Protein AF-T1ARY5-F1 (afdb_monomer_lite)

Secondary structure (DSSP, 8-state):
-EETTS-TT---TTTEE---HHHHHHHH---SSS-PPPHHHHHHHHHHHHHHHHHHSPPPHHHHHHHHHGGG-SHHHHS-GGG-S-HHHHHHHHHHHHHHHHH-EETTEE----GGG---HHHHHHHHHHHHHHHHHHHHHHHHHHTTSEEE-TT--TT---EEE-HHHHHHHHHHHHHHHHHHHTT-TTS-SSS----

Foldseek 3Di:
DAFQVNDPVPPPPLRDDDDPPVLNCLQPDPDPPDDGDHSVNRVVVVVVVVVVVVVVDDDALLVLLVVLLVLCPDQLLQPQPVPPQFPVVNLVSLVQSLCCQAPVDHPPDRRVGHLVVRDDPVSSVLSVVLSVLSVVLNVLVVVCVVVVQWAFDPPPPPPRRDIDHDPVSSVVNNVSSLVSQCSSCVSPVSRDNHHPPPD

Structure (mmCIF, N/CA/C/O backbone):
data_AF-T1ARY5-F1
#
_entry.id   AF-T1ARY5-F1
#
loop_
_atom_site.group_PDB
_atom_site.id
_atom_site.type_symbol
_atom_site.label_atom_id
_atom_site.label_alt_id
_atom_site.label_comp_id
_atom_site.label_asym_id
_atom_site.label_entity_id
_atom_site.label_seq_id
_atom_site.pdbx_PDB_ins_code
_atom_site.Cartn_x
_atom_site.Cartn_y
_atom_site.Cartn_z
_atom_site.occupancy
_atom_site.B_iso_or_equiv
_atom_site.auth_seq_id
_atom_site.auth_comp_id
_atom_site.auth_asym_id
_atom_site.auth_atom_id
_atom_site.pdbx_PDB_model_num
ATOM 1 N N . MET A 1 1 ? 24.317 -1.678 -34.737 1.00 80.81 1 MET A N 1
ATOM 2 C CA . MET A 1 1 ? 23.660 -2.762 -33.973 1.00 80.81 1 MET A CA 1
ATOM 3 C C . MET A 1 1 ? 24.072 -4.057 -34.634 1.00 80.81 1 MET A C 1
ATOM 5 O O . MET A 1 1 ? 23.976 -4.123 -35.853 1.00 80.81 1 MET A O 1
ATOM 9 N N . ALA A 1 2 ? 24.530 -5.030 -33.852 1.00 86.88 2 ALA A N 1
ATOM 10 C CA . ALA A 1 2 ? 24.944 -6.335 -34.350 1.00 86.88 2 ALA A CA 1
ATOM 11 C C . ALA A 1 2 ? 23.797 -7.347 -34.214 1.00 86.88 2 ALA A C 1
ATOM 13 O O . ALA A 1 2 ? 23.007 -7.273 -33.267 1.00 86.88 2 ALA A O 1
ATOM 14 N N . HIS A 1 3 ? 23.738 -8.285 -35.157 1.00 91.44 3 HIS A N 1
ATOM 15 C CA . HIS A 1 3 ? 22.864 -9.457 -35.115 1.00 91.44 3 HIS A CA 1
ATOM 16 C C . HIS A 1 3 ? 23.694 -10.628 -34.587 1.00 91.44 3 HIS A C 1
ATOM 18 O O . HIS A 1 3 ? 24.752 -10.921 -35.146 1.00 91.44 3 HIS A O 1
ATOM 24 N N . LEU A 1 4 ? 23.261 -11.267 -33.500 1.00 89.94 4 LEU A N 1
ATOM 25 C CA . LEU A 1 4 ? 24.055 -12.299 -32.827 1.00 89.94 4 LEU A CA 1
ATOM 26 C C . LEU A 1 4 ? 24.254 -13.543 -33.708 1.00 89.94 4 LEU A C 1
ATOM 28 O O . LEU A 1 4 ? 25.316 -14.154 -33.719 1.00 89.94 4 LEU A O 1
ATOM 32 N N . ASP A 1 5 ? 23.246 -13.913 -34.487 1.00 90.12 5 ASP A N 1
ATOM 33 C CA . ASP A 1 5 ? 23.348 -14.987 -35.480 1.00 90.12 5 ASP A CA 1
ATOM 34 C C . ASP A 1 5 ? 24.049 -14.571 -36.787 1.00 90.12 5 ASP A C 1
ATOM 36 O O . ASP A 1 5 ? 24.286 -15.416 -37.650 1.00 90.12 5 ASP A O 1
ATOM 40 N N . ARG A 1 6 ? 24.422 -13.289 -36.916 1.00 86.88 6 ARG A N 1
ATOM 41 C CA . ARG A 1 6 ? 24.961 -12.659 -38.133 1.00 86.88 6 ARG A CA 1
ATOM 42 C C . ARG A 1 6 ? 24.002 -12.702 -39.332 1.00 86.88 6 ARG A C 1
ATOM 44 O O . ARG A 1 6 ? 24.443 -12.530 -40.467 1.00 86.88 6 ARG A O 1
ATOM 51 N N . ASP A 1 7 ? 22.707 -12.880 -39.084 1.00 87.50 7 ASP A N 1
ATOM 52 C CA . ASP A 1 7 ? 21.645 -12.779 -40.080 1.00 87.50 7 ASP A CA 1
ATOM 53 C C . ASP A 1 7 ? 20.892 -11.454 -39.898 1.00 87.50 7 ASP A C 1
ATOM 55 O O . ASP A 1 7 ? 20.134 -11.254 -38.947 1.00 87.50 7 ASP A O 1
ATOM 59 N N . SER A 1 8 ? 21.095 -10.527 -40.835 1.00 88.62 8 SER A N 1
ATOM 60 C CA . SER A 1 8 ? 20.451 -9.210 -40.809 1.00 88.62 8 SER A CA 1
ATOM 61 C C . SER A 1 8 ? 18.939 -9.253 -41.048 1.00 88.62 8 SER A C 1
ATOM 63 O O . SER A 1 8 ? 18.263 -8.253 -40.808 1.00 88.62 8 SER A O 1
ATOM 65 N N . SER A 1 9 ? 18.390 -10.384 -41.501 1.00 91.81 9 SER A N 1
ATOM 66 C CA . SER A 1 9 ? 16.945 -10.572 -41.640 1.00 91.81 9 SER A CA 1
ATOM 67 C C . SER A 1 9 ? 16.258 -10.932 -40.315 1.00 91.81 9 SER A C 1
ATOM 69 O O . SER A 1 9 ? 15.049 -10.728 -40.173 1.00 91.81 9 SER A O 1
ATOM 71 N N . ASN A 1 10 ? 17.010 -11.387 -39.303 1.00 90.81 10 ASN A N 1
ATOM 72 C CA . ASN A 1 10 ? 16.473 -11.749 -37.993 1.00 90.81 10 ASN A CA 1
ATOM 73 C C . ASN A 1 10 ? 16.459 -10.558 -37.019 1.00 90.81 10 ASN A C 1
ATOM 75 O O . ASN A 1 10 ? 17.305 -10.422 -36.134 1.00 90.81 10 ASN A O 1
ATOM 79 N N . SER A 1 11 ? 15.436 -9.711 -37.130 1.00 90.50 11 SER A N 1
ATOM 80 C CA . SER A 1 11 ? 15.248 -8.541 -36.255 1.00 90.50 11 SER A CA 1
ATOM 81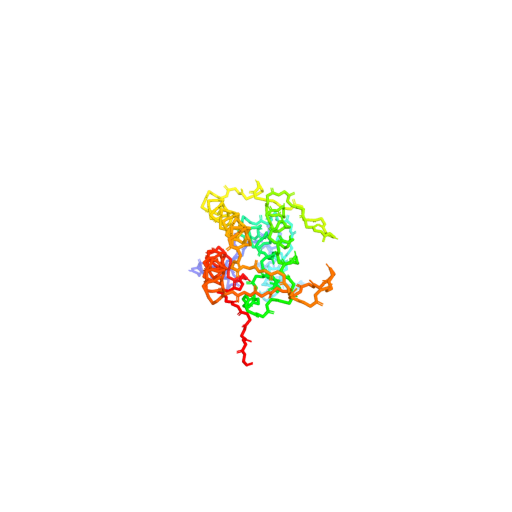 C C . SER A 1 11 ? 14.621 -8.860 -34.886 1.00 90.50 11 SER A C 1
ATOM 83 O O . SER A 1 11 ? 14.062 -7.971 -34.239 1.00 90.50 11 SER A O 1
ATOM 85 N N . SER A 1 12 ? 14.677 -10.116 -34.422 1.00 91.81 12 SER A N 1
ATOM 86 C CA . SER A 1 12 ? 14.213 -10.470 -33.078 1.00 91.81 12 SER A CA 1
ATOM 87 C C . SER A 1 12 ? 14.975 -9.673 -32.019 1.00 91.81 12 SER A C 1
ATOM 89 O O . SER A 1 12 ? 16.202 -9.578 -32.052 1.00 91.81 12 SER A O 1
ATOM 91 N N . ARG A 1 13 ? 14.256 -9.137 -31.028 1.00 84.81 13 ARG A N 1
ATOM 92 C CA . ARG A 1 13 ? 14.841 -8.332 -29.945 1.00 84.81 13 ARG A CA 1
ATOM 93 C C . ARG A 1 13 ? 15.989 -9.049 -29.231 1.00 84.81 13 ARG A C 1
ATOM 95 O O . ARG A 1 13 ? 16.967 -8.406 -28.862 1.00 84.81 13 ARG A O 1
ATOM 102 N N . ASP A 1 14 ? 15.889 -10.363 -29.059 1.00 86.00 14 ASP A N 1
ATOM 103 C CA . ASP A 1 14 ? 16.927 -11.145 -28.385 1.00 86.00 14 ASP A CA 1
ATOM 104 C C . ASP A 1 14 ? 18.176 -11.355 -29.245 1.00 86.00 14 ASP A C 1
ATOM 106 O O . ASP A 1 14 ? 19.257 -11.549 -28.679 1.00 86.00 14 ASP A O 1
ATOM 110 N N . ASN A 1 15 ? 18.030 -11.268 -30.572 1.00 89.81 15 ASN A N 1
ATOM 111 C CA . ASN A 1 15 ? 19.103 -11.372 -31.559 1.00 89.81 15 ASN A CA 1
ATOM 112 C C . ASN A 1 15 ? 19.852 -10.048 -31.772 1.00 89.81 15 ASN A C 1
ATOM 114 O O . ASN A 1 15 ? 20.981 -10.050 -32.252 1.00 89.81 15 ASN A O 1
ATOM 118 N N . LEU A 1 16 ? 19.255 -8.917 -31.394 1.00 90.12 16 LEU A N 1
ATOM 119 C CA . LEU A 1 16 ? 19.872 -7.603 -31.535 1.00 90.12 16 LEU A CA 1
ATOM 120 C C . LEU A 1 16 ? 20.704 -7.241 -30.301 1.00 90.12 16 LEU A C 1
ATOM 122 O O . LEU A 1 16 ? 20.278 -7.380 -29.149 1.00 90.12 16 LEU A O 1
ATOM 126 N N . VAL A 1 17 ? 21.903 -6.717 -30.542 1.00 89.94 17 VAL A N 1
ATOM 127 C CA . VAL A 1 17 ? 22.757 -6.166 -29.490 1.00 89.94 17 VAL A CA 1
ATOM 128 C C . VAL A 1 17 ? 23.417 -4.868 -29.945 1.00 89.94 17 VAL A C 1
ATOM 130 O O . VAL A 1 17 ? 23.813 -4.691 -31.101 1.00 89.94 17 VAL A O 1
ATOM 133 N N . TYR A 1 18 ? 23.527 -3.924 -29.017 1.00 89.06 18 TYR A N 1
ATOM 134 C CA . TYR A 1 18 ? 24.372 -2.757 -29.203 1.00 89.06 18 TYR A CA 1
ATOM 135 C C . TYR A 1 18 ? 25.786 -3.085 -28.723 1.00 89.06 18 TYR A C 1
ATOM 137 O O . TYR A 1 18 ? 25.975 -3.467 -27.569 1.00 89.06 18 TYR A O 1
ATOM 145 N N . LEU A 1 19 ? 26.762 -2.912 -29.607 1.00 87.94 19 LEU A N 1
ATOM 146 C CA . LEU A 1 19 ? 28.188 -2.980 -29.311 1.00 87.94 19 LEU A CA 1
ATOM 147 C C . LEU A 1 19 ? 28.801 -1.641 -29.727 1.00 87.94 19 LEU A C 1
ATOM 149 O O . LEU A 1 19 ? 28.363 -1.054 -30.721 1.00 87.94 19 LEU A O 1
ATOM 153 N N . CYS A 1 20 ? 29.790 -1.147 -28.975 1.00 88.94 20 CYS A N 1
ATOM 154 C CA . CYS A 1 20 ? 30.610 -0.041 -29.469 1.00 88.94 20 CYS A CA 1
ATOM 155 C C . CYS A 1 20 ? 31.393 -0.498 -30.705 1.00 88.94 20 CYS A C 1
ATOM 157 O O . CYS A 1 20 ? 31.555 -1.700 -30.911 1.00 88.94 20 CYS A O 1
ATOM 159 N N . LEU A 1 21 ? 31.878 0.454 -31.503 1.00 86.81 21 LEU A N 1
ATOM 160 C CA . LEU A 1 21 ? 32.552 0.173 -32.772 1.00 86.81 21 LEU A CA 1
ATOM 161 C C . LEU A 1 21 ? 33.655 -0.891 -32.623 1.00 86.81 21 LEU A C 1
ATOM 163 O O . LEU A 1 21 ? 33.608 -1.910 -33.300 1.00 86.81 21 LEU A O 1
ATOM 167 N N . ASP A 1 22 ? 34.534 -0.735 -31.631 1.00 86.69 22 ASP A N 1
ATOM 168 C CA . ASP A 1 22 ? 35.637 -1.673 -31.387 1.00 86.69 22 ASP A CA 1
ATOM 169 C C . ASP A 1 22 ? 35.163 -3.107 -31.094 1.00 86.69 22 ASP A C 1
ATOM 171 O O . ASP A 1 22 ? 35.718 -4.077 -31.608 1.00 86.69 22 ASP A O 1
ATOM 175 N N . HIS A 1 23 ? 34.122 -3.267 -30.270 1.00 86.88 23 HIS A N 1
ATOM 176 C CA . HIS A 1 23 ? 33.586 -4.591 -29.936 1.00 86.88 23 HIS A CA 1
ATOM 177 C C . HIS A 1 23 ? 32.692 -5.157 -31.043 1.00 86.88 23 HIS A C 1
ATOM 179 O O . HIS A 1 23 ? 32.569 -6.374 -31.156 1.00 86.88 23 HIS A O 1
ATOM 185 N N . HIS A 1 24 ? 32.081 -4.296 -31.859 1.00 87.00 24 HIS A N 1
ATOM 186 C CA . HIS A 1 24 ? 31.349 -4.698 -33.055 1.00 87.00 24 HIS A CA 1
ATOM 187 C C . HIS A 1 24 ? 32.307 -5.325 -34.070 1.00 87.00 24 HIS A C 1
ATOM 189 O O . HIS A 1 24 ? 32.056 -6.427 -34.552 1.00 87.00 24 HIS A O 1
ATOM 195 N N . ASP A 1 25 ? 33.449 -4.678 -34.305 1.00 84.19 25 ASP A N 1
ATOM 196 C CA . ASP A 1 25 ? 34.489 -5.178 -35.201 1.00 84.19 25 ASP A CA 1
ATOM 197 C C . ASP A 1 25 ? 35.097 -6.484 -34.677 1.00 84.19 25 ASP A C 1
ATOM 199 O O . ASP A 1 25 ? 35.236 -7.449 -35.430 1.00 84.19 25 ASP A O 1
ATOM 203 N N . GLN A 1 26 ? 35.397 -6.573 -33.375 1.00 84.12 26 GLN A N 1
ATOM 204 C CA . GLN A 1 26 ? 35.877 -7.819 -32.761 1.00 84.12 26 GLN A CA 1
ATOM 205 C C . GLN A 1 26 ? 34.880 -8.970 -32.923 1.00 84.12 26 GLN A C 1
ATOM 207 O O . GLN A 1 26 ? 35.295 -10.096 -33.204 1.00 84.12 26 GLN A O 1
ATOM 212 N N . TYR A 1 27 ? 33.585 -8.691 -32.757 1.00 85.12 27 TYR A N 1
ATOM 213 C CA . TYR A 1 27 ? 32.525 -9.686 -32.864 1.00 85.12 27 TYR A CA 1
ATOM 214 C C . TYR A 1 27 ? 32.306 -10.179 -34.298 1.00 85.12 27 TYR A C 1
ATOM 216 O O . TYR A 1 27 ? 32.117 -11.378 -34.508 1.00 85.12 27 TYR A O 1
ATOM 224 N N . ASP A 1 28 ? 32.365 -9.286 -35.287 1.00 81.00 28 ASP A N 1
ATOM 225 C CA . ASP A 1 28 ? 32.192 -9.640 -36.700 1.00 81.00 28 ASP A CA 1
ATOM 226 C C . ASP A 1 28 ? 33.454 -10.282 -37.296 1.00 81.00 28 ASP A C 1
ATOM 228 O O . ASP A 1 28 ? 33.370 -11.122 -38.205 1.00 81.00 28 ASP A O 1
ATOM 232 N N . SER A 1 29 ? 34.631 -9.953 -36.751 1.00 75.94 29 SER A N 1
ATOM 233 C CA . SER A 1 29 ? 35.908 -10.466 -37.236 1.00 75.94 29 SER A CA 1
ATOM 234 C C . SER A 1 29 ? 36.048 -11.988 -37.073 1.00 75.94 29 SER A C 1
ATOM 236 O O . SER A 1 29 ? 35.620 -12.605 -36.097 1.00 75.94 29 SER A O 1
ATOM 238 N N . ARG A 1 30 ? 36.688 -12.619 -38.063 1.00 60.59 30 ARG A N 1
ATOM 239 C CA . ARG A 1 30 ? 37.178 -14.007 -38.020 1.00 60.59 30 ARG A CA 1
ATOM 240 C C . ARG A 1 30 ? 38.705 -13.989 -38.067 1.00 60.59 30 ARG A C 1
ATOM 242 O O . ARG A 1 30 ? 39.297 -14.511 -39.007 1.00 60.59 30 ARG A O 1
ATOM 249 N N . THR A 1 31 ? 39.371 -13.297 -37.144 1.00 55.25 31 THR A N 1
ATOM 250 C CA . THR A 1 31 ? 40.843 -13.306 -37.165 1.00 55.25 31 THR A CA 1
ATOM 251 C C . THR A 1 31 ? 41.361 -14.637 -36.620 1.00 55.25 31 THR A C 1
ATOM 253 O O . THR A 1 31 ? 40.897 -15.131 -35.599 1.00 55.25 31 THR A O 1
ATOM 256 N N . SER A 1 32 ? 42.324 -15.249 -37.313 1.00 58.59 32 SER A N 1
ATOM 257 C CA . SER A 1 32 ? 42.898 -16.554 -36.945 1.00 58.59 32 SER A CA 1
ATOM 258 C C . SER A 1 32 ? 43.879 -16.489 -35.764 1.00 58.59 32 SER A C 1
ATOM 260 O O . SER A 1 32 ? 44.508 -17.493 -35.448 1.00 58.59 32 SER A O 1
ATOM 262 N N . GLN A 1 33 ? 44.074 -15.304 -35.175 1.00 59.09 33 GLN A N 1
ATOM 263 C CA . GLN A 1 33 ? 45.123 -15.019 -34.188 1.00 59.09 33 GLN A CA 1
ATOM 264 C C . GLN A 1 33 ? 44.566 -14.614 -32.814 1.00 59.09 33 GLN A C 1
ATOM 266 O O . GLN A 1 33 ? 45.256 -14.781 -31.814 1.00 59.09 33 GLN A O 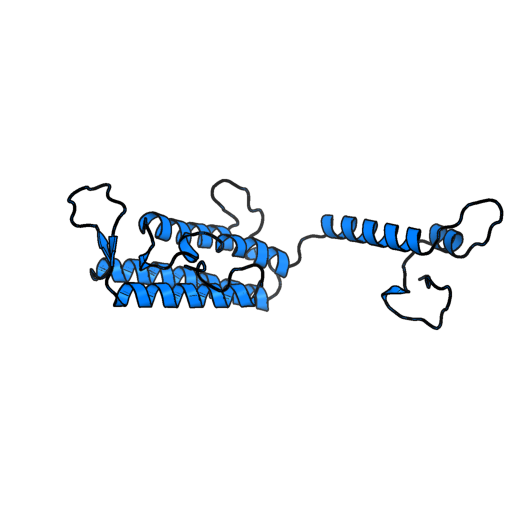1
ATOM 271 N N . ALA A 1 34 ? 43.325 -14.118 -32.736 1.00 58.41 34 ALA A N 1
ATOM 272 C CA . ALA A 1 34 ? 42.677 -13.742 -31.482 1.00 58.41 34 ALA A CA 1
ATOM 273 C C . ALA A 1 34 ? 41.345 -14.480 -31.326 1.00 58.41 34 ALA A C 1
ATOM 275 O O . ALA A 1 34 ? 40.609 -14.690 -32.291 1.00 58.41 34 ALA A O 1
ATOM 276 N N . LYS A 1 35 ? 41.024 -14.876 -30.093 1.00 61.75 35 LYS A N 1
ATOM 277 C CA . LYS A 1 35 ? 39.739 -15.495 -29.769 1.00 61.75 35 LYS A CA 1
ATOM 278 C C . LYS A 1 35 ? 38.671 -14.393 -29.811 1.00 61.75 35 LYS A C 1
ATOM 280 O O . LYS A 1 35 ? 38.591 -13.587 -28.892 1.00 61.75 35 LYS A O 1
ATOM 285 N N . GLY A 1 36 ? 37.936 -14.301 -30.919 1.00 73.19 36 GLY A N 1
ATOM 286 C CA . GLY A 1 36 ? 36.814 -13.369 -31.054 1.00 73.19 36 GLY A CA 1
ATOM 287 C C . GLY A 1 36 ? 35.696 -13.680 -30.056 1.00 73.19 36 GLY A C 1
ATOM 288 O O . GLY A 1 36 ? 35.605 -14.800 -29.550 1.00 73.19 36 GLY A O 1
ATOM 289 N N . LEU A 1 37 ? 34.844 -12.688 -29.792 1.00 79.06 37 LEU A N 1
ATOM 290 C CA . LEU A 1 37 ? 33.687 -12.841 -28.912 1.00 79.06 37 LEU A CA 1
ATOM 291 C C . LEU A 1 37 ? 32.663 -13.797 -29.535 1.00 79.06 37 LEU A C 1
ATOM 293 O O . LEU A 1 37 ? 32.251 -13.615 -30.682 1.00 79.06 37 LEU A O 1
ATOM 297 N N . ASN A 1 38 ? 32.215 -14.795 -28.777 1.00 85.62 38 ASN A N 1
ATOM 298 C CA . ASN A 1 38 ? 31.125 -15.676 -29.198 1.00 85.62 38 ASN A CA 1
ATOM 299 C C . ASN A 1 38 ? 29.749 -15.178 -28.704 1.00 85.62 38 ASN A C 1
ATOM 301 O O . ASN A 1 38 ? 29.649 -14.269 -27.879 1.00 85.62 38 ASN A O 1
ATOM 305 N N . ILE A 1 39 ? 28.662 -15.763 -29.226 1.00 88.69 39 ILE A N 1
ATOM 306 C CA . ILE A 1 39 ? 27.281 -15.372 -28.880 1.00 88.69 39 ILE A CA 1
ATOM 307 C C . ILE A 1 39 ? 27.019 -15.466 -27.370 1.00 88.69 39 ILE A C 1
ATOM 309 O O . ILE A 1 39 ? 26.364 -14.583 -26.813 1.00 88.69 39 ILE A O 1
ATOM 313 N N . ASP A 1 40 ? 27.519 -16.507 -26.704 1.00 88.06 40 ASP A N 1
ATOM 314 C CA . ASP A 1 40 ? 27.281 -16.733 -25.277 1.00 88.06 40 ASP A CA 1
ATOM 315 C C . ASP A 1 40 ? 28.025 -15.708 -24.418 1.00 88.06 40 ASP A C 1
ATOM 317 O O . ASP A 1 40 ? 27.443 -15.154 -23.485 1.00 88.06 40 ASP A O 1
ATOM 321 N N . GLU A 1 41 ? 29.264 -15.370 -24.785 1.00 89.25 41 GLU A N 1
ATOM 322 C CA . GLU A 1 41 ? 30.041 -14.295 -24.158 1.00 89.25 41 GLU A CA 1
ATOM 323 C C . GLU A 1 41 ? 29.325 -12.948 -24.310 1.00 89.25 41 GLU A C 1
ATOM 325 O O . GLU A 1 41 ? 29.122 -12.237 -23.324 1.00 89.25 41 GLU A O 1
ATOM 330 N N . VAL A 1 42 ? 28.848 -12.614 -25.515 1.00 89.75 42 VAL A N 1
ATOM 331 C CA . VAL A 1 42 ? 28.100 -11.366 -25.746 1.00 89.75 42 VAL A CA 1
ATOM 332 C C . VAL A 1 42 ? 26.793 -11.337 -24.951 1.00 89.75 42 VAL A C 1
ATOM 334 O O . VAL A 1 42 ? 26.472 -10.316 -24.336 1.00 89.75 42 VAL A O 1
ATOM 337 N N . LYS A 1 43 ? 26.046 -12.447 -24.887 1.00 89.44 43 LYS A N 1
ATOM 338 C CA . LYS A 1 43 ? 24.842 -12.554 -24.045 1.00 89.44 43 LYS A CA 1
ATOM 339 C C . LYS A 1 43 ? 25.175 -12.394 -22.563 1.00 89.44 43 LYS A C 1
ATOM 341 O O . LYS A 1 43 ? 24.458 -11.689 -21.851 1.00 89.44 43 LYS A O 1
ATOM 346 N N . GLN A 1 44 ? 26.263 -13.000 -22.096 1.00 90.81 44 GLN A N 1
ATOM 347 C CA . GLN A 1 44 ? 26.719 -12.889 -20.715 1.00 90.81 44 GLN A CA 1
ATOM 348 C C . GLN A 1 44 ? 27.096 -11.441 -20.368 1.00 90.81 44 GLN A C 1
ATOM 350 O O . GLN A 1 44 ? 26.670 -10.938 -19.324 1.00 90.81 44 GLN A O 1
ATOM 355 N N . TYR A 1 45 ? 27.844 -10.752 -21.233 1.00 89.94 45 TYR A N 1
ATOM 356 C CA . TYR A 1 45 ? 28.205 -9.348 -21.033 1.00 89.94 45 TYR A CA 1
ATOM 357 C C . TYR A 1 45 ? 26.993 -8.418 -21.112 1.00 89.94 45 TYR A C 1
ATOM 359 O O . TYR A 1 45 ? 26.863 -7.529 -20.271 1.00 89.94 45 TYR A O 1
ATOM 367 N N . ARG A 1 46 ? 26.042 -8.664 -22.024 1.00 89.12 46 ARG A N 1
ATOM 368 C CA . ARG A 1 46 ? 24.761 -7.936 -22.077 1.00 89.12 46 ARG A CA 1
ATOM 369 C C . ARG A 1 46 ? 24.007 -8.048 -20.751 1.00 89.12 46 ARG A C 1
ATOM 371 O O . ARG A 1 46 ? 23.594 -7.031 -20.201 1.00 89.12 46 ARG A O 1
ATOM 378 N N . SER A 1 47 ? 23.897 -9.253 -20.196 1.00 87.75 47 SER A N 1
ATOM 379 C CA . SER A 1 47 ? 23.254 -9.488 -18.895 1.00 87.75 47 SER A CA 1
ATOM 380 C C . SER A 1 47 ? 24.011 -8.841 -17.727 1.00 87.75 47 SER A C 1
ATOM 382 O O . SER A 1 47 ? 23.404 -8.420 -16.742 1.00 87.75 47 SER A O 1
ATOM 384 N N . GLN A 1 48 ? 25.343 -8.757 -17.789 1.00 88.50 48 GLN A N 1
ATOM 385 C CA . GLN A 1 48 ? 26.142 -8.020 -16.801 1.00 88.50 48 GLN A CA 1
ATOM 386 C C . GLN A 1 48 ? 25.896 -6.511 -16.886 1.00 88.50 48 GLN A C 1
ATOM 388 O O . GLN A 1 48 ? 25.627 -5.887 -15.861 1.00 88.50 48 GLN A O 1
ATOM 393 N N . LEU A 1 49 ? 25.923 -5.945 -18.096 1.00 86.00 49 LEU A N 1
ATOM 394 C CA . LEU A 1 49 ? 25.664 -4.528 -18.333 1.00 86.00 49 LEU A CA 1
ATOM 395 C C . LEU A 1 49 ? 24.250 -4.143 -17.895 1.00 86.00 49 LEU A C 1
ATOM 397 O O . LEU A 1 49 ? 24.087 -3.156 -17.187 1.00 86.00 49 LEU A O 1
ATOM 401 N N . GLN A 1 50 ? 23.239 -4.944 -18.241 1.00 84.38 50 GLN A N 1
ATOM 402 C CA . GLN A 1 50 ? 21.859 -4.727 -17.797 1.00 84.38 50 GLN A CA 1
ATOM 403 C C . GLN A 1 50 ? 21.755 -4.686 -16.269 1.00 84.38 50 GLN A C 1
ATOM 405 O O . GLN A 1 50 ? 21.134 -3.774 -15.730 1.00 84.38 50 GLN A O 1
ATOM 410 N N . ARG A 1 51 ? 22.416 -5.609 -15.556 1.00 80.00 51 ARG A N 1
ATOM 411 C CA . ARG A 1 51 ? 22.462 -5.591 -14.083 1.00 80.00 51 ARG A CA 1
ATOM 412 C C . ARG A 1 51 ? 23.181 -4.366 -13.526 1.00 80.00 51 ARG A C 1
ATOM 414 O O . ARG A 1 51 ? 22.773 -3.853 -12.491 1.00 80.00 51 ARG A O 1
ATOM 421 N N . TYR A 1 52 ? 24.257 -3.921 -14.169 1.00 83.94 52 TYR A N 1
ATOM 422 C CA . TYR A 1 52 ? 24.996 -2.733 -13.743 1.00 83.94 52 TYR A CA 1
ATOM 423 C C . TYR A 1 52 ? 24.166 -1.460 -13.936 1.00 83.94 52 TYR A C 1
ATOM 425 O O . TYR A 1 52 ? 24.004 -0.685 -13.000 1.00 83.94 52 TYR A O 1
ATOM 433 N N . VAL A 1 53 ? 23.578 -1.285 -15.122 1.00 81.50 53 VAL A N 1
ATOM 434 C CA . VAL A 1 53 ? 22.716 -0.143 -15.448 1.00 81.50 53 VAL A CA 1
ATOM 435 C C . VAL A 1 53 ? 21.486 -0.117 -14.544 1.00 81.50 53 VAL A C 1
ATOM 437 O O . VAL A 1 53 ? 21.178 0.933 -13.998 1.00 81.50 53 VAL A O 1
ATOM 440 N N . ALA A 1 54 ? 20.840 -1.260 -14.292 1.00 73.56 54 ALA A N 1
ATOM 441 C CA . ALA A 1 54 ? 19.707 -1.340 -13.367 1.00 73.56 54 ALA A CA 1
ATOM 442 C C . ALA A 1 54 ? 20.056 -0.891 -11.934 1.00 73.56 54 ALA A C 1
ATOM 444 O O . ALA A 1 54 ? 19.199 -0.361 -11.243 1.00 73.56 54 ALA A O 1
ATOM 445 N N . LYS A 1 55 ? 21.309 -1.062 -11.488 1.00 74.88 55 LYS A N 1
ATOM 446 C CA . LYS A 1 55 ? 21.777 -0.548 -10.187 1.00 74.88 55 LYS A CA 1
ATOM 447 C C . LYS A 1 55 ? 22.106 0.947 -10.199 1.00 74.88 55 LYS A C 1
ATOM 449 O O . LYS A 1 55 ? 22.152 1.552 -9.135 1.00 74.88 55 LYS A O 1
ATOM 454 N N . ALA A 1 56 ? 22.424 1.504 -11.364 1.00 77.81 56 ALA A N 1
ATOM 455 C CA . ALA A 1 56 ? 22.864 2.889 -11.519 1.00 77.81 56 ALA A CA 1
ATOM 456 C C . ALA A 1 56 ? 21.725 3.842 -11.912 1.00 77.81 56 ALA A C 1
ATOM 458 O O . ALA A 1 56 ? 21.843 5.049 -11.708 1.00 77.81 56 ALA A O 1
ATOM 459 N N . LEU A 1 57 ? 20.644 3.320 -12.497 1.00 78.06 57 LEU A N 1
ATOM 460 C CA . LEU A 1 57 ? 19.455 4.102 -12.810 1.00 78.06 57 LEU A CA 1
ATOM 461 C C . LEU A 1 57 ? 18.668 4.415 -11.529 1.00 78.06 57 LEU A C 1
ATOM 463 O O . LEU A 1 57 ? 18.589 3.565 -10.639 1.00 78.06 57 LEU A O 1
ATOM 467 N N . PRO A 1 58 ? 18.069 5.615 -11.429 1.00 78.88 58 PRO A N 1
ATOM 468 C CA . PRO A 1 58 ? 17.117 5.894 -10.367 1.00 78.88 58 PRO A CA 1
ATOM 469 C C . PRO A 1 58 ? 15.934 4.915 -10.462 1.00 78.88 58 PRO A C 1
ATOM 471 O O . PRO A 1 58 ? 15.572 4.512 -11.574 1.00 78.88 58 PRO A O 1
ATOM 474 N N . PRO A 1 59 ? 15.331 4.535 -9.323 1.00 83.31 59 PRO A N 1
ATOM 475 C CA . PRO A 1 59 ? 14.177 3.649 -9.324 1.00 83.31 59 PRO A CA 1
ATOM 476 C C . PRO A 1 59 ? 13.028 4.284 -10.109 1.00 83.31 59 PRO A C 1
ATOM 478 O O . PRO A 1 59 ? 12.800 5.493 -10.053 1.00 83.31 59 PRO A O 1
ATOM 481 N N . SER A 1 60 ? 12.295 3.454 -10.838 1.00 88.19 60 SER A N 1
ATOM 482 C CA . SER A 1 60 ? 11.039 3.847 -11.464 1.00 88.19 60 SER A CA 1
ATOM 483 C C . SER A 1 60 ? 9.989 4.205 -10.410 1.00 88.19 60 SER A C 1
ATOM 485 O O . SER A 1 60 ? 10.018 3.717 -9.281 1.00 88.19 60 SER A O 1
ATOM 487 N N . ASP A 1 61 ? 8.989 4.994 -10.796 1.00 90.38 61 ASP A N 1
ATOM 488 C CA . ASP A 1 61 ? 7.875 5.359 -9.914 1.00 90.38 61 ASP A CA 1
ATOM 489 C C . ASP A 1 61 ? 7.129 4.143 -9.339 1.00 90.38 61 ASP A C 1
ATOM 491 O O . ASP A 1 61 ? 6.645 4.186 -8.208 1.00 90.38 61 ASP A O 1
ATOM 495 N N . ALA A 1 62 ? 7.070 3.039 -10.091 1.00 88.81 62 ALA A N 1
ATOM 496 C CA . ALA A 1 62 ? 6.494 1.779 -9.631 1.00 88.81 62 ALA A CA 1
ATOM 497 C C . ALA A 1 62 ? 7.348 1.116 -8.536 1.00 88.81 62 ALA A C 1
ATOM 499 O O . ALA A 1 62 ? 6.805 0.612 -7.553 1.00 88.81 62 ALA A O 1
ATOM 500 N N . GLU A 1 63 ? 8.677 1.150 -8.668 1.00 86.62 63 GLU A N 1
ATOM 501 C CA . GLU A 1 63 ? 9.60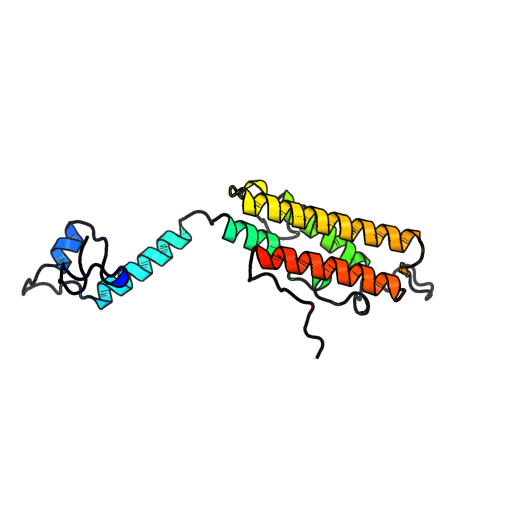5 0.651 -7.645 1.00 86.62 63 GLU A CA 1
ATOM 502 C C . GLU A 1 63 ? 9.570 1.527 -6.389 1.00 86.62 63 GLU A C 1
ATOM 504 O O . GLU A 1 63 ? 9.521 0.995 -5.279 1.00 86.62 63 GLU A O 1
ATOM 509 N N . ILE A 1 64 ? 9.506 2.855 -6.550 1.00 88.69 64 ILE A N 1
ATOM 510 C CA . ILE A 1 64 ? 9.333 3.798 -5.436 1.00 88.69 64 ILE A CA 1
ATOM 511 C C . ILE A 1 64 ? 8.021 3.500 -4.704 1.00 88.69 64 ILE A C 1
ATOM 513 O O . ILE A 1 64 ? 8.022 3.310 -3.489 1.00 88.69 64 ILE A O 1
ATOM 517 N N . ALA A 1 65 ? 6.902 3.401 -5.426 1.00 90.00 65 ALA A N 1
ATOM 518 C CA . ALA A 1 65 ? 5.610 3.083 -4.824 1.00 90.00 65 ALA A CA 1
ATOM 519 C C . ALA A 1 65 ? 5.623 1.718 -4.121 1.00 90.00 65 ALA A C 1
ATOM 521 O O . ALA A 1 65 ? 5.125 1.604 -3.003 1.00 90.00 65 ALA A O 1
ATOM 522 N N . GLY A 1 66 ? 6.242 0.700 -4.726 1.00 88.19 66 GLY A N 1
ATOM 523 C CA . GLY A 1 66 ? 6.434 -0.607 -4.101 1.00 88.19 66 GLY A CA 1
ATOM 524 C C . GLY A 1 66 ? 7.199 -0.522 -2.778 1.00 88.19 66 GLY A C 1
ATOM 525 O O . GLY A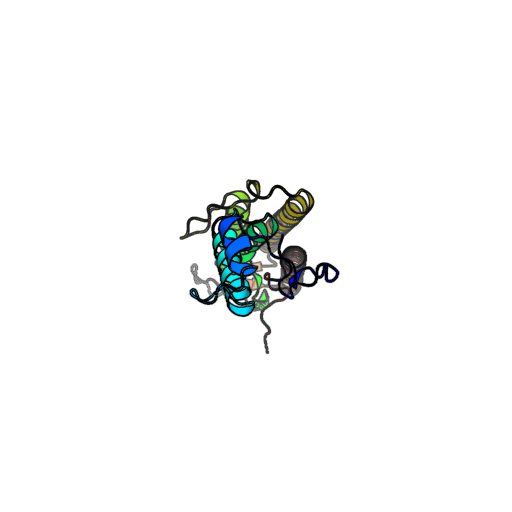 1 66 ? 6.757 -1.098 -1.785 1.00 88.19 66 GLY A O 1
ATOM 526 N N . ALA A 1 67 ? 8.288 0.249 -2.734 1.00 86.06 67 ALA A N 1
ATOM 527 C CA . ALA A 1 67 ? 9.072 0.465 -1.520 1.00 86.06 67 ALA A CA 1
ATOM 528 C C . ALA A 1 67 ? 8.271 1.192 -0.423 1.00 86.06 67 ALA A C 1
ATOM 530 O O . ALA A 1 67 ? 8.299 0.776 0.734 1.00 86.06 67 ALA A O 1
ATOM 531 N N . LEU A 1 68 ? 7.497 2.227 -0.772 1.00 88.12 68 LEU A N 1
ATOM 532 C CA . LEU A 1 68 ? 6.638 2.941 0.185 1.00 88.12 68 LEU A CA 1
ATOM 533 C C . LEU A 1 68 ? 5.555 2.024 0.779 1.00 88.12 68 LEU A C 1
ATOM 535 O O . LEU A 1 68 ? 5.273 2.057 1.984 1.00 88.12 68 LEU A O 1
ATOM 539 N N . LEU A 1 69 ? 4.954 1.182 -0.065 1.00 89.62 69 LEU A N 1
ATOM 540 C CA . LEU A 1 69 ? 3.877 0.274 0.322 1.00 89.62 69 LEU A CA 1
ATOM 541 C C . LEU A 1 69 ? 4.363 -0.981 1.053 1.00 89.62 69 LEU A C 1
ATOM 543 O O . LEU A 1 69 ? 3.554 -1.627 1.717 1.00 89.62 69 LEU A O 1
ATOM 547 N N . ALA A 1 70 ? 5.662 -1.292 1.025 1.00 85.00 70 ALA A N 1
ATOM 548 C CA . ALA A 1 70 ? 6.241 -2.382 1.813 1.00 85.00 70 ALA A CA 1
ATOM 549 C C . ALA A 1 70 ? 5.979 -2.218 3.324 1.00 85.00 70 ALA A C 1
ATOM 551 O O . ALA A 1 70 ? 5.854 -3.202 4.046 1.00 85.00 70 ALA A O 1
ATOM 552 N N . SER A 1 71 ? 5.784 -0.984 3.804 1.00 84.69 71 SER A N 1
ATOM 553 C CA . SER A 1 71 ? 5.391 -0.693 5.194 1.00 84.69 71 SER A CA 1
ATOM 554 C C . SER A 1 71 ? 4.018 -1.258 5.609 1.00 84.69 71 SER A C 1
ATOM 556 O O . SER A 1 71 ? 3.688 -1.266 6.802 1.00 84.69 71 SER A O 1
ATOM 558 N N . LEU A 1 72 ? 3.204 -1.713 4.648 1.00 87.38 72 LEU A N 1
ATOM 559 C CA . LEU A 1 72 ? 1.943 -2.418 4.887 1.00 87.38 72 LEU A CA 1
ATOM 560 C C . LEU A 1 72 ? 2.148 -3.915 5.157 1.00 87.38 72 LEU A C 1
ATOM 562 O O . LEU A 1 72 ? 1.255 -4.551 5.718 1.00 87.38 72 LEU A O 1
ATOM 566 N N . ASP A 1 73 ? 3.309 -4.481 4.816 1.00 83.94 73 ASP A N 1
ATOM 567 C CA . ASP A 1 73 ? 3.633 -5.880 5.095 1.00 83.94 73 ASP A CA 1
ATOM 568 C C . ASP A 1 73 ? 4.101 -6.064 6.545 1.00 83.94 73 ASP A C 1
ATOM 570 O O . ASP A 1 73 ? 5.266 -6.307 6.850 1.00 83.94 73 ASP A O 1
ATOM 574 N N . ARG A 1 74 ? 3.168 -5.879 7.482 1.00 83.44 74 ARG A N 1
ATOM 575 C CA . ARG A 1 74 ? 3.405 -6.096 8.911 1.00 83.44 74 ARG A CA 1
ATOM 576 C C . ARG A 1 74 ? 2.158 -6.598 9.633 1.00 83.44 74 ARG A C 1
ATOM 578 O O . ARG A 1 74 ? 1.043 -6.351 9.166 1.00 83.44 74 ARG A O 1
ATOM 585 N N . PRO A 1 75 ? 2.310 -7.247 10.806 1.00 83.06 75 PRO A N 1
ATOM 586 C CA . PRO A 1 75 ? 1.189 -7.851 11.529 1.00 83.06 75 PRO A CA 1
ATOM 587 C C . PRO A 1 75 ? 0.007 -6.909 11.769 1.00 83.06 75 PRO A C 1
ATOM 589 O O . PRO A 1 75 ? -1.135 -7.301 11.568 1.00 83.06 75 PRO A O 1
ATOM 592 N N . ALA A 1 76 ? 0.280 -5.636 12.052 1.00 86.31 76 ALA A N 1
ATOM 593 C CA . ALA A 1 76 ? -0.737 -4.608 12.262 1.00 86.31 76 ALA A CA 1
ATOM 594 C C . ALA A 1 76 ? -1.746 -4.442 11.100 1.00 86.31 76 ALA A C 1
ATOM 596 O O . ALA A 1 76 ? -2.841 -3.934 11.319 1.00 86.31 76 ALA A O 1
ATOM 597 N N . PHE A 1 77 ? -1.416 -4.835 9.866 1.00 87.12 77 PHE A N 1
ATOM 598 C CA . PHE A 1 77 ? -2.353 -4.785 8.732 1.00 87.12 77 PHE A CA 1
ATOM 599 C C . PHE A 1 77 ? -2.819 -6.166 8.271 1.00 87.12 77 PHE A C 1
ATOM 601 O O . PHE A 1 77 ? -3.820 -6.262 7.563 1.00 87.12 77 PHE A O 1
ATOM 608 N N . ARG A 1 78 ? -2.112 -7.226 8.676 1.00 83.12 78 ARG A N 1
ATOM 609 C CA . ARG A 1 78 ? -2.288 -8.590 8.160 1.00 83.12 78 ARG A CA 1
ATOM 610 C C . ARG A 1 78 ? -2.881 -9.573 9.166 1.00 83.12 78 ARG A C 1
ATOM 612 O O . ARG A 1 78 ? -3.315 -10.646 8.763 1.00 83.12 78 ARG A O 1
ATOM 619 N N . THR A 1 79 ? -2.932 -9.227 10.444 1.00 82.62 79 THR A N 1
ATOM 620 C CA . THR A 1 79 ? -3.597 -10.027 11.475 1.00 82.62 79 THR A CA 1
ATOM 621 C C . THR A 1 79 ? -5.066 -9.620 11.553 1.00 82.62 79 THR A C 1
ATOM 623 O O . THR A 1 79 ? -5.326 -8.428 11.716 1.00 82.62 79 THR A O 1
ATOM 626 N N . PRO A 1 80 ? -6.041 -10.542 11.459 1.00 79.94 80 PRO A N 1
ATOM 627 C CA . PRO A 1 80 ? -7.451 -10.194 11.630 1.00 79.94 80 PRO A CA 1
ATOM 628 C C . PRO A 1 80 ? -7.709 -9.483 12.953 1.00 79.94 80 PRO A C 1
ATOM 630 O O . PRO A 1 80 ? -7.098 -9.808 13.972 1.00 79.94 80 PRO A O 1
ATOM 633 N N . PHE A 1 81 ? -8.633 -8.525 12.959 1.00 78.75 81 PHE A N 1
ATOM 634 C CA . PHE A 1 81 ? -8.792 -7.599 14.080 1.00 78.75 81 PHE A CA 1
ATOM 635 C C . PHE A 1 81 ? -9.119 -8.302 15.406 1.00 78.75 81 PHE A C 1
ATOM 637 O O . PHE A 1 81 ? -8.672 -7.871 16.465 1.00 78.75 81 PHE A O 1
ATOM 644 N N . LYS A 1 82 ? -9.828 -9.438 15.357 1.00 74.38 82 LYS A N 1
ATOM 645 C CA . LYS A 1 82 ? -10.148 -10.268 16.535 1.00 74.38 82 LYS A CA 1
ATOM 646 C C . LYS A 1 82 ? -8.919 -10.916 17.193 1.00 74.38 82 LYS A C 1
ATOM 648 O O . LYS A 1 82 ? -8.990 -11.301 18.355 1.00 74.38 82 LYS A O 1
ATOM 653 N N . GLN A 1 83 ? -7.820 -11.063 16.455 1.00 68.19 83 GLN A N 1
ATOM 654 C CA . GLN A 1 83 ? -6.560 -11.650 16.924 1.00 68.19 83 GLN A CA 1
ATOM 655 C C . GLN A 1 83 ? -5.476 -10.592 17.175 1.00 68.19 83 GLN A C 1
ATOM 657 O O . GLN A 1 83 ? -4.330 -10.932 17.465 1.00 68.19 83 GLN A O 1
ATOM 662 N N . GLU A 1 84 ? -5.815 -9.307 17.059 1.00 71.75 84 GLU A N 1
ATOM 663 C CA . GLU A 1 84 ? -4.884 -8.220 17.332 1.00 71.75 84 GLU A CA 1
ATOM 664 C C . GLU A 1 84 ? -4.568 -8.176 18.833 1.00 71.75 84 GLU A C 1
ATOM 666 O O . GLU A 1 84 ? -5.412 -7.833 19.662 1.00 71.75 84 GLU A O 1
ATOM 671 N N . SER A 1 85 ? -3.334 -8.527 19.192 1.00 58.53 85 SER A N 1
ATOM 672 C CA . SER A 1 85 ? -2.907 -8.647 20.589 1.00 58.53 85 SER A CA 1
ATOM 673 C C . SER A 1 85 ? -2.633 -7.297 21.259 1.00 58.53 85 SER A C 1
ATOM 675 O O . SER A 1 85 ? -2.548 -7.226 22.484 1.00 58.53 85 SER A O 1
ATOM 677 N N . SER A 1 86 ? -2.495 -6.216 20.479 1.00 76.06 86 SER A N 1
ATOM 678 C CA . SER A 1 86 ? -2.253 -4.869 20.998 1.00 76.06 86 SER A CA 1
ATOM 679 C C . SER A 1 86 ? -2.805 -3.781 20.069 1.00 76.06 86 SER A C 1
ATOM 681 O O . SER A 1 86 ? -2.140 -3.324 19.136 1.00 76.06 86 SER A O 1
ATOM 683 N N . LEU A 1 87 ? -4.007 -3.283 20.374 1.00 79.00 87 LEU A N 1
ATOM 684 C CA . LEU A 1 87 ? -4.595 -2.146 19.650 1.00 79.00 87 LEU A CA 1
ATOM 685 C C . LEU A 1 87 ? -3.747 -0.855 19.701 1.00 79.00 87 LEU A C 1
ATOM 687 O O . LEU A 1 87 ? -3.709 -0.141 18.695 1.00 79.00 87 LEU A O 1
ATOM 691 N N . PRO A 1 88 ? -3.012 -0.545 20.791 1.00 81.88 88 PRO A N 1
ATOM 692 C CA . PRO A 1 88 ? -2.074 0.576 20.794 1.00 81.88 88 PRO A CA 1
ATOM 693 C C . PRO A 1 88 ? -0.978 0.435 19.730 1.00 81.88 88 PRO A C 1
ATOM 695 O O . PRO A 1 88 ? -0.681 1.402 19.024 1.00 81.88 88 PRO A O 1
ATOM 698 N N . ARG A 1 89 ? -0.422 -0.774 19.552 1.00 84.19 89 ARG A N 1
ATOM 699 C CA . ARG A 1 89 ? 0.564 -1.047 18.494 1.00 84.19 89 ARG A CA 1
ATOM 700 C C . ARG A 1 89 ? -0.039 -0.900 17.107 1.00 84.19 89 ARG A C 1
ATOM 702 O O . ARG A 1 89 ? 0.600 -0.316 16.237 1.00 84.19 89 ARG A O 1
ATOM 709 N N . PHE A 1 90 ? -1.272 -1.360 16.911 1.00 86.88 90 PHE A N 1
ATOM 710 C CA . PHE A 1 90 ? -1.974 -1.153 15.650 1.00 86.88 90 PHE A CA 1
ATOM 711 C C . PHE A 1 90 ? -2.144 0.337 15.316 1.00 86.88 90 PHE A C 1
ATOM 713 O O . PHE A 1 90 ? -1.802 0.770 14.215 1.00 86.88 90 PHE A O 1
ATOM 720 N N . ARG A 1 91 ? -2.611 1.151 16.270 1.00 87.31 91 ARG A N 1
ATOM 721 C CA . ARG A 1 91 ? -2.794 2.598 16.067 1.00 87.31 91 ARG A CA 1
ATOM 722 C C . ARG A 1 91 ? -1.476 3.305 15.740 1.00 87.31 91 ARG A C 1
ATOM 724 O O . ARG A 1 91 ? -1.442 4.149 14.844 1.00 87.31 91 ARG A O 1
ATOM 731 N N . MET A 1 92 ? -0.399 2.938 16.437 1.00 88.06 92 MET A N 1
ATOM 732 C CA . MET A 1 92 ? 0.950 3.442 16.170 1.00 88.06 92 MET A CA 1
ATOM 733 C C . MET A 1 92 ? 1.422 3.061 14.763 1.00 88.06 92 MET A C 1
ATOM 735 O O . MET A 1 92 ? 1.876 3.929 14.021 1.00 88.06 92 MET A O 1
ATOM 739 N N . ALA A 1 93 ? 1.205 1.811 14.348 1.00 89.44 93 ALA A N 1
ATOM 740 C CA . ALA A 1 93 ? 1.541 1.356 13.007 1.00 89.44 93 ALA A CA 1
ATOM 741 C C . ALA A 1 93 ? 0.839 2.190 11.920 1.00 89.44 93 ALA A C 1
ATOM 743 O O . ALA A 1 93 ? 1.495 2.647 10.987 1.00 89.44 93 ALA A O 1
ATOM 744 N N . ILE A 1 94 ? -0.458 2.496 12.044 1.00 89.75 94 ILE A N 1
ATOM 745 C CA . ILE A 1 94 ? -1.125 3.361 11.050 1.00 89.75 94 ILE A CA 1
ATOM 746 C C . ILE A 1 94 ? -0.425 4.725 10.940 1.00 89.75 94 ILE A C 1
ATOM 748 O O . ILE A 1 94 ? -0.162 5.198 9.833 1.00 89.75 94 ILE A O 1
ATOM 752 N N . ALA A 1 95 ? -0.106 5.353 12.076 1.00 89.19 95 ALA A N 1
ATOM 753 C CA . ALA A 1 95 ? 0.552 6.657 12.095 1.00 89.19 95 ALA A CA 1
ATOM 754 C C . ALA A 1 95 ? 1.945 6.613 11.444 1.00 89.19 95 ALA A C 1
ATOM 756 O O . ALA A 1 95 ? 2.271 7.486 10.641 1.00 89.19 95 ALA A O 1
ATOM 757 N N . GLU A 1 96 ? 2.727 5.574 11.735 1.00 88.44 96 GLU A N 1
ATOM 758 C CA . GLU A 1 96 ? 4.044 5.353 11.134 1.00 88.44 96 GLU A CA 1
ATOM 759 C C . GLU A 1 96 ? 3.962 5.134 9.622 1.00 88.44 96 GLU A C 1
ATOM 761 O O . GLU A 1 96 ? 4.744 5.729 8.893 1.00 88.44 96 GLU A O 1
ATOM 766 N N . THR A 1 97 ? 3.002 4.342 9.123 1.00 90.12 97 THR A N 1
ATOM 767 C CA . THR A 1 97 ? 2.846 4.133 7.670 1.00 90.12 97 THR A CA 1
ATOM 768 C C . THR A 1 97 ? 2.497 5.441 6.967 1.00 90.12 97 THR A C 1
ATOM 770 O O . THR A 1 97 ? 3.074 5.750 5.928 1.00 90.12 97 THR A O 1
ATOM 773 N N . ILE A 1 98 ? 1.580 6.239 7.526 1.00 89.75 98 ILE A N 1
ATOM 774 C CA . ILE A 1 98 ? 1.229 7.546 6.949 1.00 89.75 98 ILE A CA 1
ATOM 775 C C . ILE A 1 98 ? 2.465 8.456 6.901 1.00 89.75 98 ILE A C 1
ATOM 777 O O . ILE A 1 98 ? 2.698 9.124 5.892 1.00 89.75 98 ILE A O 1
ATOM 781 N N . ALA A 1 99 ? 3.260 8.483 7.975 1.00 88.06 99 ALA A N 1
ATOM 782 C CA . ALA A 1 99 ? 4.485 9.276 8.042 1.00 88.06 99 ALA A CA 1
ATOM 783 C C . ALA A 1 99 ? 5.560 8.784 7.055 1.00 88.06 99 ALA A C 1
ATOM 785 O O . ALA A 1 99 ? 6.205 9.606 6.401 1.00 88.06 99 ALA A O 1
ATOM 786 N N . ALA A 1 100 ? 5.711 7.467 6.904 1.00 86.12 100 ALA A N 1
ATOM 787 C CA . ALA A 1 100 ? 6.645 6.852 5.970 1.00 86.12 100 ALA A CA 1
ATOM 788 C C . ALA A 1 100 ? 6.282 7.178 4.515 1.00 86.12 100 ALA A C 1
ATOM 790 O O . ALA A 1 100 ? 7.130 7.659 3.771 1.00 86.12 100 ALA A O 1
ATOM 791 N N . ILE A 1 101 ? 5.011 7.016 4.127 1.00 87.31 101 ILE A N 1
ATOM 792 C CA . ILE A 1 101 ? 4.559 7.296 2.756 1.00 87.31 101 ILE A CA 1
ATOM 793 C C . ILE A 1 101 ? 4.684 8.790 2.423 1.00 87.31 101 ILE A C 1
ATOM 795 O O . ILE A 1 101 ? 5.179 9.146 1.354 1.00 87.31 101 ILE A O 1
ATOM 799 N N . ASN A 1 102 ? 4.249 9.682 3.320 1.00 86.06 102 ASN A N 1
ATOM 800 C CA . ASN A 1 102 ? 4.273 11.121 3.044 1.00 86.06 102 ASN A CA 1
ATOM 801 C C . ASN A 1 102 ? 5.676 11.730 3.097 1.00 86.06 102 ASN A C 1
ATOM 803 O O . ASN A 1 102 ? 5.973 12.616 2.304 1.00 86.06 102 ASN A O 1
ATOM 807 N N . GLY A 1 103 ? 6.508 11.313 4.053 1.00 77.25 103 GLY A N 1
ATOM 808 C CA . GLY A 1 103 ? 7.740 12.028 4.394 1.00 77.25 103 GLY A CA 1
ATOM 809 C C . GLY A 1 103 ? 9.008 11.185 4.401 1.00 77.25 103 GLY A C 1
ATOM 810 O O . GLY A 1 103 ? 10.033 11.694 4.846 1.00 77.25 103 GLY A O 1
ATOM 811 N N . GLY A 1 104 ? 8.947 9.913 3.993 1.00 68.25 104 GLY A N 1
ATOM 812 C CA . GLY A 1 104 ? 10.102 9.009 3.996 1.00 68.25 104 GLY A CA 1
ATOM 813 C C . GLY A 1 104 ? 10.624 8.666 5.395 1.00 68.25 104 GLY A C 1
ATOM 814 O O . GLY A 1 104 ? 11.762 8.255 5.573 1.00 68.25 104 GLY A O 1
ATOM 815 N N . LYS A 1 105 ? 9.830 8.841 6.454 1.00 62.69 105 LYS A N 1
ATOM 816 C CA . LYS A 1 105 ? 10.293 8.542 7.818 1.00 62.69 105 LYS A CA 1
ATOM 817 C C . LYS A 1 105 ? 9.753 7.198 8.286 1.00 62.69 105 LYS A C 1
ATOM 819 O O . LYS A 1 105 ? 8.619 7.129 8.749 1.00 62.69 105 LYS A O 1
ATOM 824 N N . SER A 1 106 ? 10.582 6.160 8.206 1.00 55.91 106 SER A N 1
ATOM 825 C CA . SER A 1 106 ? 10.375 4.910 8.946 1.00 55.91 106 SER A CA 1
ATOM 826 C C . SER A 1 106 ? 11.131 4.967 10.283 1.00 55.91 106 SER A C 1
ATOM 828 O O . SER A 1 106 ? 12.233 5.520 10.335 1.00 55.91 106 SER A O 1
ATOM 830 N N . PRO A 1 107 ? 10.590 4.416 11.385 1.00 45.81 107 PRO A N 1
ATOM 831 C CA . PRO A 1 107 ? 11.336 4.302 12.634 1.00 45.81 107 PRO A CA 1
ATOM 832 C C . PRO A 1 107 ? 12.512 3.331 12.448 1.00 45.81 107 PRO A C 1
ATOM 834 O O . PRO A 1 107 ? 12.301 2.143 12.230 1.00 45.81 107 PRO A O 1
ATOM 837 N N . GLY A 1 108 ? 13.747 3.833 12.533 1.00 50.19 108 GLY A N 1
ATOM 838 C CA . GLY A 1 108 ? 14.966 3.012 12.565 1.00 50.19 108 GLY A CA 1
ATOM 839 C C . GLY A 1 108 ? 15.751 2.882 11.253 1.00 50.19 108 GLY A C 1
ATOM 840 O O . GLY A 1 108 ? 16.898 2.452 11.308 1.00 50.19 108 GLY A O 1
ATOM 841 N N . GLU A 1 109 ? 15.214 3.321 10.110 1.00 48.62 109 GLU A N 1
ATOM 842 C CA . GLU A 1 109 ? 15.927 3.343 8.822 1.00 48.62 109 GLU A CA 1
ATOM 843 C C . GLU A 1 109 ? 15.630 4.629 8.040 1.00 48.62 109 GLU A C 1
ATOM 845 O O . GLU A 1 109 ? 14.508 5.140 8.036 1.00 48.62 109 GLU A O 1
ATOM 850 N N . ALA A 1 110 ? 16.645 5.153 7.350 1.00 45.16 110 ALA A N 1
ATOM 851 C CA . ALA A 1 110 ? 16.483 6.271 6.432 1.00 45.16 110 ALA A CA 1
ATOM 852 C C . ALA A 1 110 ? 15.757 5.796 5.163 1.00 45.16 110 ALA A C 1
ATOM 854 O O . ALA A 1 110 ? 16.399 5.358 4.210 1.00 45.16 110 ALA A O 1
ATOM 855 N N . SER A 1 111 ? 14.425 5.895 5.122 1.00 56.34 111 SER A N 1
ATOM 856 C CA . SER A 1 111 ? 13.725 5.849 3.836 1.00 56.34 111 SER A CA 1
ATOM 857 C C . SER A 1 111 ? 13.952 7.185 3.130 1.00 56.34 111 SER A C 1
ATOM 859 O O . SER A 1 111 ? 13.386 8.214 3.473 1.00 56.34 111 SER A O 1
ATOM 861 N N . LEU A 1 112 ? 14.830 7.198 2.133 1.00 63.62 112 LEU A N 1
ATOM 862 C CA . LEU A 1 112 ? 15.095 8.405 1.341 1.00 63.62 112 LEU A CA 1
ATOM 863 C C . LEU A 1 112 ? 13.946 8.745 0.380 1.00 63.62 112 LEU A C 1
ATOM 865 O O . LEU A 1 112 ? 13.958 9.816 -0.215 1.00 63.62 112 LEU A O 1
ATOM 869 N N . LEU A 1 113 ? 12.985 7.830 0.222 1.00 79.56 113 LEU A N 1
ATOM 870 C CA . LEU A 1 113 ? 11.882 7.932 -0.722 1.00 79.56 113 LEU A CA 1
ATOM 871 C C . LEU A 1 113 ? 10.584 8.315 -0.019 1.00 79.56 113 LEU A C 1
ATOM 873 O O . LEU A 1 113 ? 10.287 7.857 1.087 1.00 79.56 113 LEU A O 1
ATOM 877 N N . SER A 1 114 ? 9.792 9.113 -0.715 1.00 87.00 114 SER A N 1
ATOM 878 C CA . SER A 1 114 ? 8.508 9.646 -0.290 1.00 87.00 114 SER A CA 1
ATOM 879 C C . SER A 1 114 ? 7.548 9.711 -1.475 1.00 87.00 114 SER A C 1
ATOM 881 O O . SER A 1 114 ? 7.936 9.599 -2.640 1.00 87.00 114 SER A O 1
ATOM 883 N N . LYS A 1 115 ? 6.269 9.963 -1.200 1.00 88.69 115 LYS A N 1
ATOM 884 C CA . LYS A 1 115 ? 5.273 10.188 -2.250 1.00 88.69 115 LYS A CA 1
ATOM 885 C C . LYS A 1 115 ? 5.662 11.315 -3.228 1.00 88.69 115 LYS A C 1
ATOM 887 O O . LYS A 1 115 ? 5.239 11.264 -4.382 1.00 88.69 115 LYS A O 1
ATOM 892 N N . SER A 1 116 ? 6.442 12.321 -2.813 1.00 88.19 116 SER A N 1
ATOM 893 C CA . SER A 1 116 ? 6.866 13.393 -3.729 1.00 88.19 116 SER A CA 1
ATOM 894 C C . SER A 1 116 ? 7.862 12.937 -4.797 1.00 88.19 116 SER A C 1
ATOM 896 O O . SER A 1 116 ? 7.922 13.577 -5.845 1.00 88.19 116 SER A O 1
ATOM 898 N N . ASP A 1 117 ? 8.574 11.830 -4.569 1.00 88.50 117 ASP A N 1
ATOM 899 C CA . ASP A 1 117 ? 9.563 11.277 -5.506 1.00 88.50 117 ASP A CA 1
ATOM 900 C C . ASP A 1 117 ? 8.925 10.471 -6.648 1.00 88.50 117 ASP A C 1
ATOM 902 O O . ASP A 1 117 ? 9.566 10.213 -7.662 1.00 88.50 117 ASP A O 1
ATOM 906 N N . VAL A 1 118 ? 7.649 10.104 -6.508 1.00 90.44 118 VAL A N 1
ATOM 907 C CA . VAL A 1 118 ? 6.846 9.484 -7.570 1.00 90.44 118 VAL A CA 1
ATOM 908 C C . VAL A 1 118 ? 6.413 10.578 -8.532 1.00 90.44 118 VAL A C 1
ATOM 910 O O . VAL A 1 118 ? 5.871 11.561 -8.050 1.00 90.44 118 VAL A O 1
ATOM 913 N N . HIS A 1 119 ? 6.574 10.447 -9.848 1.00 91.81 119 HIS A N 1
ATOM 914 C CA . HIS A 1 119 ? 6.182 11.466 -10.838 1.00 91.81 119 HIS A CA 1
ATOM 915 C C . HIS A 1 119 ? 4.936 11.093 -11.653 1.00 91.81 119 HIS A C 1
ATOM 917 O O . HIS A 1 119 ? 4.176 11.977 -12.063 1.00 91.81 119 HIS A O 1
ATOM 923 N N . ASP A 1 120 ? 4.686 9.802 -11.837 1.00 94.12 120 ASP A N 1
ATOM 924 C CA . ASP A 1 120 ? 3.536 9.249 -12.529 1.00 94.12 120 ASP A CA 1
ATOM 925 C C . ASP A 1 120 ? 2.240 9.664 -11.824 1.00 94.12 120 ASP A C 1
ATOM 927 O O . ASP A 1 120 ? 2.021 9.439 -10.628 1.00 94.12 120 ASP A O 1
ATOM 931 N N . ARG A 1 121 ? 1.353 10.301 -12.593 1.00 94.56 121 ARG A N 1
ATOM 932 C CA . ARG A 1 121 ? 0.100 10.857 -12.081 1.00 94.56 121 ARG A CA 1
ATOM 933 C C . ARG A 1 121 ? -0.864 9.774 -11.598 1.00 94.56 121 ARG A C 1
ATOM 935 O O . ARG A 1 121 ? -1.567 10.006 -10.614 1.00 94.56 121 ARG A O 1
ATOM 942 N N . ALA A 1 122 ? -0.930 8.635 -12.284 1.00 93.69 122 ALA A N 1
ATOM 943 C CA . ALA A 1 122 ? -1.814 7.540 -11.906 1.00 93.69 122 ALA A CA 1
ATOM 944 C C . ALA A 1 122 ? -1.329 6.889 -10.604 1.00 93.69 122 ALA A C 1
ATOM 946 O O . ALA A 1 122 ? -2.130 6.689 -9.691 1.00 93.69 122 ALA A O 1
ATOM 947 N N . ILE A 1 123 ? -0.017 6.662 -10.472 1.00 93.69 123 ILE A N 1
ATOM 948 C CA . ILE A 1 123 ? 0.581 6.117 -9.245 1.00 93.69 123 ILE A CA 1
ATOM 949 C C . ILE A 1 123 ? 0.406 7.096 -8.077 1.00 93.69 123 ILE A C 1
ATOM 951 O O . ILE A 1 123 ? -0.012 6.681 -6.996 1.00 93.69 123 ILE A O 1
ATOM 955 N N . ARG A 1 124 ? 0.628 8.404 -8.280 1.00 93.69 124 ARG A N 1
ATOM 956 C CA . ARG A 1 124 ? 0.375 9.430 -7.248 1.00 93.69 124 ARG A CA 1
ATOM 957 C C . ARG A 1 124 ? -1.065 9.406 -6.738 1.00 93.69 124 ARG A C 1
ATOM 959 O O . ARG A 1 124 ? -1.270 9.417 -5.527 1.00 93.69 124 ARG A O 1
ATOM 966 N N . LEU A 1 125 ? -2.044 9.355 -7.646 1.00 94.19 125 LEU A N 1
ATOM 967 C CA . LEU A 1 125 ? -3.467 9.319 -7.292 1.00 94.19 125 LEU A CA 1
ATOM 968 C C . LEU A 1 125 ? -3.831 8.041 -6.521 1.00 94.19 125 LEU A C 1
ATOM 970 O O . LEU A 1 125 ? -4.632 8.065 -5.584 1.00 94.19 125 LEU A O 1
ATOM 974 N N . ALA A 1 126 ? -3.223 6.919 -6.897 1.00 94.19 126 ALA A N 1
ATOM 975 C CA . ALA A 1 126 ? -3.421 5.657 -6.208 1.00 94.19 126 ALA A CA 1
ATOM 976 C C . ALA A 1 126 ? -2.793 5.679 -4.795 1.00 94.19 126 ALA A C 1
ATOM 978 O O . ALA A 1 126 ? -3.430 5.240 -3.837 1.00 94.19 126 ALA A O 1
ATOM 979 N N . LEU A 1 127 ? -1.607 6.277 -4.623 1.00 93.81 127 LEU A N 1
ATOM 980 C CA . LEU A 1 127 ? -1.005 6.516 -3.303 1.00 93.81 127 LEU A CA 1
ATOM 981 C C . LEU A 1 127 ? -1.849 7.462 -2.434 1.00 93.81 127 LEU A C 1
ATOM 983 O O . LEU A 1 127 ? -1.992 7.216 -1.237 1.00 93.81 127 LEU A O 1
ATOM 987 N N . ASP A 1 128 ? -2.450 8.501 -3.020 1.00 94.81 128 ASP A N 1
ATOM 988 C CA . ASP A 1 128 ? -3.414 9.369 -2.326 1.00 94.81 128 ASP A CA 1
ATOM 989 C C . ASP A 1 128 ? -4.610 8.582 -1.796 1.00 94.81 128 ASP A C 1
ATOM 991 O O . ASP A 1 128 ? -4.946 8.663 -0.616 1.00 94.81 128 ASP A O 1
ATOM 995 N N . THR A 1 129 ? -5.181 7.726 -2.641 1.00 95.62 129 THR A N 1
ATOM 996 C CA . THR A 1 129 ? -6.294 6.849 -2.260 1.00 95.62 129 THR A CA 1
ATOM 997 C C . THR A 1 129 ? -5.919 5.933 -1.085 1.00 95.62 129 THR A C 1
ATOM 999 O O . THR A 1 129 ? -6.738 5.659 -0.205 1.00 95.62 129 THR A O 1
ATOM 1002 N N . ILE A 1 130 ? -4.676 5.448 -1.036 1.00 94.81 130 ILE A N 1
ATOM 1003 C CA . ILE A 1 130 ? -4.167 4.616 0.066 1.00 94.81 130 ILE A CA 1
ATOM 1004 C C . ILE A 1 130 ? -4.018 5.432 1.354 1.00 94.81 130 ILE A C 1
ATOM 1006 O O . ILE A 1 130 ? -4.440 4.973 2.419 1.00 94.81 130 ILE A O 1
ATOM 1010 N N . LEU A 1 131 ? -3.469 6.646 1.269 1.00 94.62 131 LEU A N 1
ATOM 1011 C CA . LEU A 1 131 ? -3.352 7.559 2.409 1.00 94.62 131 LEU A CA 1
ATOM 1012 C C . LEU A 1 131 ? -4.724 7.914 2.990 1.00 94.62 131 LEU A C 1
ATOM 1014 O O . LEU A 1 131 ? -4.909 7.849 4.206 1.00 94.62 131 LEU A O 1
ATOM 1018 N N . GLU A 1 132 ? -5.705 8.210 2.139 1.00 95.88 132 GLU A N 1
ATOM 1019 C CA . GLU A 1 132 ? -7.089 8.454 2.554 1.00 95.88 132 GLU A CA 1
ATOM 1020 C C . GLU A 1 132 ? -7.680 7.247 3.292 1.00 95.88 132 GLU A C 1
ATOM 1022 O O . GLU A 1 132 ? -8.284 7.400 4.357 1.00 95.88 132 GLU A O 1
ATOM 1027 N N . LYS A 1 133 ? -7.457 6.026 2.788 1.00 95.88 133 LYS A N 1
ATOM 1028 C CA . LYS A 1 133 ? -7.908 4.789 3.449 1.00 95.88 133 LYS A CA 1
ATOM 1029 C C . LYS A 1 133 ? -7.230 4.565 4.801 1.00 95.88 133 LYS A C 1
ATOM 1031 O O . LYS A 1 133 ? -7.908 4.148 5.739 1.00 95.88 133 LYS A O 1
ATOM 1036 N N . LEU A 1 134 ? -5.936 4.861 4.936 1.00 94.69 134 LEU A N 1
ATOM 1037 C CA . LEU A 1 134 ? -5.215 4.792 6.215 1.00 94.69 134 LEU A CA 1
ATOM 1038 C C . LEU A 1 134 ? -5.768 5.796 7.233 1.00 94.69 134 LEU A C 1
ATOM 1040 O O . LEU A 1 134 ? -6.005 5.440 8.389 1.00 94.69 134 LEU A O 1
ATOM 1044 N N . VAL A 1 135 ? -6.016 7.036 6.804 1.00 95.06 135 VAL A N 1
ATOM 1045 C CA . VAL A 1 135 ? -6.635 8.066 7.651 1.00 95.06 135 VAL A CA 1
ATOM 1046 C C . VAL A 1 135 ? -8.033 7.625 8.082 1.00 95.06 135 VAL A C 1
ATOM 1048 O O . VAL A 1 135 ? -8.336 7.654 9.273 1.00 95.06 135 VAL A O 1
ATOM 1051 N N . ALA A 1 136 ? -8.851 7.131 7.150 1.00 95.00 136 ALA A N 1
ATOM 1052 C CA . ALA A 1 136 ? -10.195 6.638 7.438 1.00 95.00 136 ALA A CA 1
ATOM 1053 C C . ALA A 1 136 ? -10.198 5.412 8.369 1.00 95.00 136 ALA A C 1
ATOM 1055 O O . ALA A 1 136 ? -11.108 5.266 9.185 1.00 95.00 136 ALA A O 1
ATOM 1056 N N . LEU A 1 137 ? -9.199 4.531 8.267 1.00 93.81 137 LEU A N 1
ATOM 1057 C CA . LEU A 1 137 ? -9.018 3.390 9.167 1.00 93.81 137 LEU A CA 1
ATOM 1058 C C . LEU A 1 137 ? -8.709 3.856 10.596 1.00 93.81 137 LEU A C 1
ATOM 1060 O O . LEU A 1 137 ? -9.322 3.364 11.542 1.00 93.81 137 LEU A O 1
ATOM 1064 N N . ARG A 1 138 ? -7.813 4.841 10.754 1.00 93.31 138 ARG A N 1
ATOM 1065 C CA . ARG A 1 138 ? -7.502 5.442 12.060 1.00 93.31 138 ARG A CA 1
ATOM 1066 C C . ARG A 1 138 ? -8.717 6.139 12.668 1.00 93.31 138 ARG A C 1
ATOM 1068 O O . ARG A 1 138 ? -9.022 5.904 13.830 1.00 93.31 138 ARG A O 1
ATOM 1075 N N . SER A 1 139 ? -9.427 6.951 11.887 1.00 94.25 139 SER A N 1
ATOM 1076 C CA . SER A 1 139 ? -10.636 7.634 12.359 1.00 94.25 139 SER A CA 1
ATOM 1077 C C . SER A 1 139 ? -11.716 6.643 12.791 1.00 94.25 139 SER A C 1
ATOM 1079 O O . SER A 1 139 ? -12.274 6.794 13.869 1.00 94.25 139 SER A O 1
ATOM 1081 N N . SER A 1 140 ? -11.948 5.575 12.017 1.00 94.12 140 SER A N 1
ATOM 1082 C CA . SER A 1 140 ? -12.908 4.526 12.388 1.00 94.12 140 SER A CA 1
ATOM 1083 C C . SER A 1 140 ? -12.544 3.843 13.709 1.00 94.12 140 SER A C 1
ATOM 1085 O O . SER A 1 140 ? -13.431 3.520 14.493 1.00 94.12 140 SER A O 1
ATOM 1087 N N . PHE A 1 141 ? -11.254 3.622 13.967 1.00 91.38 141 PHE A N 1
ATOM 1088 C CA . PHE A 1 141 ? -10.789 3.077 15.238 1.00 91.38 141 PHE A CA 1
ATOM 1089 C C . PHE A 1 141 ? -11.102 4.019 16.409 1.00 91.38 141 PHE A C 1
ATOM 1091 O O . PHE A 1 141 ? -11.700 3.594 17.398 1.00 91.38 141 PHE A O 1
ATOM 1098 N N . ASP A 1 142 ? -10.733 5.297 16.276 1.00 91.44 142 ASP A N 1
ATOM 1099 C CA . ASP A 1 142 ? -10.964 6.310 17.309 1.00 91.44 142 ASP A CA 1
ATOM 1100 C C . ASP A 1 142 ? -12.482 6.488 17.578 1.00 91.44 142 ASP A C 1
ATOM 1102 O O . ASP A 1 142 ? -12.899 6.668 18.723 1.00 91.44 142 ASP A O 1
ATOM 1106 N N . ASP A 1 143 ? -13.334 6.385 16.551 1.00 94.19 143 ASP A N 1
ATOM 1107 C CA . ASP A 1 143 ? -14.801 6.451 16.668 1.00 94.19 143 ASP A CA 1
ATOM 1108 C C . ASP A 1 143 ? -15.381 5.258 17.436 1.00 94.19 143 ASP A C 1
ATOM 1110 O O . ASP A 1 143 ? -16.199 5.431 18.343 1.00 94.19 143 ASP A O 1
ATOM 1114 N N . LEU A 1 144 ? -14.940 4.042 17.107 1.00 92.56 144 LEU A N 1
ATOM 1115 C CA . LEU A 1 144 ? -15.398 2.824 17.777 1.00 92.56 144 LEU A CA 1
ATOM 1116 C C . LEU A 1 144 ? -14.962 2.785 19.250 1.00 92.56 144 LEU A C 1
ATOM 1118 O O . LEU A 1 144 ? -15.709 2.290 20.094 1.00 92.56 144 LEU A O 1
ATOM 1122 N N . GLN A 1 145 ? -13.794 3.348 19.579 1.00 90.31 145 GLN A N 1
ATOM 1123 C CA . GLN A 1 145 ? -13.382 3.540 20.971 1.00 90.31 145 GLN A CA 1
ATOM 1124 C C . GLN A 1 145 ? -14.281 4.537 21.703 1.00 90.31 145 GLN A C 1
ATOM 1126 O O . GLN A 1 145 ? -14.768 4.241 22.794 1.00 90.31 145 GLN A O 1
ATOM 1131 N N . ARG A 1 146 ? -14.544 5.703 21.101 1.00 92.19 146 ARG A N 1
ATOM 1132 C CA . ARG A 1 146 ? -15.411 6.732 21.701 1.00 92.19 146 ARG A CA 1
ATOM 1133 C C . ARG A 1 146 ? -16.828 6.231 21.962 1.00 92.19 146 ARG A C 1
ATOM 1135 O O . ARG A 1 146 ? -17.423 6.602 22.969 1.00 92.19 146 ARG A O 1
ATOM 1142 N N . ASN A 1 147 ? -17.338 5.366 21.090 1.00 94.12 147 ASN A N 1
ATOM 1143 C CA . ASN A 1 147 ? -18.688 4.817 21.193 1.00 94.12 147 ASN A CA 1
ATOM 1144 C C . ASN A 1 147 ? -18.762 3.526 22.034 1.00 94.12 147 ASN A C 1
ATOM 1146 O O . ASN A 1 147 ? -19.840 2.953 22.172 1.00 94.12 147 ASN A O 1
ATOM 1150 N N . GLY A 1 148 ? -17.643 3.060 22.604 1.00 90.81 148 GLY A N 1
ATOM 1151 C CA . GLY A 1 148 ? -17.592 1.901 23.505 1.00 90.81 148 GLY A CA 1
ATOM 1152 C C . GLY A 1 148 ? -17.630 0.525 22.826 1.00 90.81 148 GLY A C 1
ATOM 1153 O O . GLY A 1 148 ? -17.655 -0.493 23.520 1.00 90.81 148 GLY A O 1
ATOM 1154 N N . GLU A 1 149 ? -17.595 0.481 21.493 1.00 92.44 149 GLU A N 1
ATOM 1155 C CA . GLU A 1 149 ? -17.516 -0.749 20.688 1.00 92.44 149 GLU A CA 1
ATOM 1156 C C . GLU A 1 149 ? -16.120 -1.401 20.774 1.00 92.44 149 GLU A C 1
ATOM 1158 O O . GLU A 1 149 ? -15.969 -2.614 20.617 1.00 92.44 149 GLU A O 1
ATOM 1163 N N . ILE A 1 150 ? -15.099 -0.587 21.068 1.00 90.50 150 ILE A N 1
ATOM 1164 C CA . ILE A 1 150 ? -13.742 -1.005 21.428 1.00 90.50 150 ILE A CA 1
ATOM 1165 C C . ILE A 1 150 ? -13.452 -0.485 22.833 1.00 90.50 150 ILE A C 1
ATOM 1167 O O . ILE A 1 150 ? -13.393 0.725 23.046 1.00 90.50 150 ILE A O 1
ATOM 1171 N N . LYS A 1 151 ? -13.228 -1.380 23.795 1.00 88.69 151 LYS A N 1
ATOM 1172 C CA . LYS A 1 151 ? -12.990 -1.000 25.197 1.00 88.69 151 LYS A CA 1
ATOM 1173 C C . LYS A 1 151 ? -11.793 -1.734 25.799 1.00 88.69 151 LYS A C 1
ATOM 1175 O O . LYS A 1 151 ? -11.548 -2.873 25.408 1.00 88.69 151 LYS A O 1
ATOM 1180 N N . PRO A 1 152 ? -11.048 -1.125 26.738 1.00 85.88 152 PRO A N 1
ATOM 1181 C CA . PRO A 1 152 ? -9.995 -1.826 27.465 1.00 85.88 152 PRO A CA 1
ATOM 1182 C C . PRO A 1 152 ? -10.526 -3.079 28.170 1.00 85.88 152 PRO A C 1
ATOM 1184 O O . PRO A 1 152 ? -11.717 -3.181 28.488 1.00 85.88 152 PRO A O 1
ATOM 1187 N N . CYS A 1 153 ? -9.639 -4.037 28.420 1.00 85.88 153 CYS A N 1
ATOM 1188 C CA . CYS A 1 153 ? -9.954 -5.205 29.228 1.00 85.88 153 CYS A CA 1
ATOM 1189 C C . CYS A 1 153 ? -10.413 -4.793 30.640 1.00 85.88 153 CYS A C 1
ATOM 1191 O O . CYS A 1 153 ? -9.876 -3.871 31.247 1.00 85.88 153 CYS A O 1
ATOM 1193 N N . GLY A 1 154 ? -11.398 -5.507 31.191 1.00 84.19 154 GLY A N 1
ATOM 1194 C CA . GLY A 1 154 ? -11.943 -5.247 32.529 1.00 84.19 154 GLY A CA 1
ATOM 1195 C C . GLY A 1 154 ? -11.091 -5.777 33.690 1.00 84.19 154 GLY A C 1
ATOM 1196 O O . GLY A 1 154 ? -11.595 -5.859 34.805 1.00 84.19 154 GLY A O 1
ATOM 1197 N N . CYS A 1 155 ? -9.837 -6.171 33.449 1.00 88.19 155 CYS A N 1
ATOM 1198 C CA . CYS A 1 155 ? -8.971 -6.817 34.444 1.00 88.19 155 CYS A CA 1
ATOM 1199 C C . CYS A 1 155 ? -8.384 -5.865 35.505 1.00 88.19 155 CYS A C 1
ATOM 1201 O O . CYS A 1 155 ? -7.668 -6.332 36.383 1.00 88.19 155 CYS A O 1
ATOM 1203 N N . GLN A 1 156 ? -8.704 -4.564 35.444 1.00 83.12 156 GLN A N 1
ATOM 1204 C CA . GLN A 1 156 ? -8.238 -3.506 36.363 1.00 83.12 156 GLN A CA 1
ATOM 1205 C C . GLN A 1 156 ? -6.721 -3.249 36.353 1.00 83.12 156 GLN A C 1
ATOM 1207 O O . GLN A 1 156 ? -6.246 -2.399 37.101 1.00 83.12 156 GLN A O 1
ATOM 1212 N N . ASP A 1 157 ? -5.977 -3.921 35.476 1.00 85.06 157 ASP A N 1
ATOM 1213 C CA . ASP A 1 157 ? -4.580 -3.614 35.192 1.00 85.06 157 ASP A CA 1
ATOM 1214 C C . ASP A 1 157 ? -4.502 -2.411 34.224 1.00 85.06 157 ASP A C 1
ATOM 1216 O O . ASP A 1 157 ? -4.988 -2.515 33.089 1.00 85.06 157 ASP A O 1
ATOM 1220 N N . PRO A 1 158 ? -3.931 -1.265 34.649 1.00 79.06 158 PRO A N 1
ATOM 1221 C CA . PRO A 1 158 ? -3.819 -0.069 33.816 1.00 79.06 158 PRO A CA 1
ATOM 1222 C C . PRO A 1 158 ? -2.876 -0.245 32.617 1.00 79.06 158 PRO A C 1
ATOM 1224 O O . PRO A 1 158 ? -3.012 0.496 31.644 1.00 79.06 158 PRO A O 1
ATOM 1227 N N . ASP A 1 159 ? -1.973 -1.229 32.654 1.00 82.62 159 ASP A N 1
ATOM 1228 C CA . ASP A 1 159 ? -1.003 -1.509 31.592 1.00 82.62 159 ASP A CA 1
ATOM 1229 C C . ASP A 1 159 ? -1.444 -2.666 30.678 1.00 82.62 159 ASP A C 1
ATOM 1231 O O . ASP A 1 159 ? -0.704 -3.084 29.781 1.00 82.62 159 ASP A O 1
ATOM 1235 N N . CYS A 1 160 ? -2.670 -3.177 30.852 1.00 81.88 160 CYS A N 1
ATOM 1236 C CA . CYS A 1 160 ? -3.193 -4.262 30.033 1.00 81.88 160 CYS A CA 1
ATOM 1237 C C . CYS A 1 160 ? -3.345 -3.824 28.560 1.00 81.88 160 CYS A C 1
ATOM 1239 O O . CYS A 1 160 ? -4.178 -2.968 28.247 1.00 81.88 160 CYS A O 1
ATOM 1241 N N . PRO A 1 161 ? -2.623 -4.442 27.604 1.00 79.38 161 PRO A N 1
ATOM 1242 C CA . PRO A 1 161 ? -2.703 -4.066 26.191 1.00 79.38 161 PRO A CA 1
ATOM 1243 C C . PRO A 1 161 ? -3.936 -4.648 25.482 1.00 79.38 161 PRO A C 1
ATOM 1245 O O . PRO A 1 161 ? -4.114 -4.420 24.283 1.00 79.38 161 PRO A O 1
ATOM 1248 N N . VAL A 1 162 ? -4.747 -5.432 26.200 1.00 82.44 162 VAL A N 1
ATOM 1249 C CA . VAL A 1 162 ? -5.877 -6.193 25.666 1.00 82.44 162 VAL A CA 1
ATOM 1250 C C . VAL A 1 162 ? -7.124 -5.322 25.625 1.00 82.44 162 VAL A C 1
ATOM 1252 O O . VAL A 1 162 ? -7.460 -4.624 26.582 1.00 82.44 162 VAL A O 1
ATOM 1255 N N . PHE A 1 163 ? -7.851 -5.420 24.519 1.00 85.31 163 PHE A N 1
ATOM 1256 C CA . PHE A 1 163 ? -9.113 -4.728 24.309 1.00 85.31 163 PHE A CA 1
ATOM 1257 C C . PHE A 1 163 ? -10.211 -5.728 23.962 1.00 85.31 163 PHE A C 1
ATOM 1259 O O . PHE A 1 163 ? -9.988 -6.713 23.262 1.00 85.31 163 PHE A O 1
ATOM 1266 N N . MET A 1 164 ? -11.413 -5.440 24.442 1.00 86.31 164 MET A N 1
ATOM 1267 C CA . MET A 1 164 ? -12.636 -6.143 24.097 1.00 86.31 164 MET A CA 1
ATOM 1268 C C . MET A 1 164 ? -13.303 -5.426 22.925 1.00 86.31 164 MET A C 1
ATOM 1270 O O . MET A 1 164 ? -13.439 -4.201 22.927 1.00 86.31 164 MET A O 1
ATOM 1274 N N . LEU A 1 165 ? -13.726 -6.210 21.940 1.00 88.50 165 LEU A N 1
ATOM 1275 C CA . LEU A 1 165 ? -14.249 -5.745 20.661 1.00 88.50 165 LEU A CA 1
ATOM 1276 C C . LEU A 1 165 ? -15.638 -6.336 20.444 1.00 88.50 165 LEU A C 1
ATOM 1278 O O . LEU A 1 165 ? -15.852 -7.517 20.721 1.00 88.50 165 LEU A O 1
ATOM 1282 N N . SER A 1 166 ? -16.564 -5.547 19.914 1.00 91.00 166 SER A N 1
ATOM 1283 C CA . SER A 1 166 ? -17.816 -6.086 19.390 1.00 91.00 166 SER A CA 1
ATOM 1284 C C . SER A 1 166 ? -17.631 -6.723 18.011 1.00 91.00 166 SER A C 1
ATOM 1286 O O . SER A 1 166 ? -16.719 -6.386 17.249 1.00 91.00 166 SER A O 1
ATOM 1288 N N . ASP A 1 167 ? -18.540 -7.626 17.645 1.00 90.00 167 ASP A N 1
ATOM 1289 C CA . ASP A 1 167 ? -18.520 -8.255 16.323 1.00 90.00 167 ASP A CA 1
ATOM 1290 C C . ASP A 1 167 ? -18.731 -7.237 15.184 1.00 90.00 167 ASP A C 1
ATOM 1292 O O . ASP A 1 167 ? -18.228 -7.432 14.074 1.00 90.00 167 ASP A O 1
ATOM 1296 N N . SER A 1 168 ? -19.472 -6.148 15.435 1.00 90.62 168 SER A N 1
ATOM 1297 C CA . SER A 1 168 ? -19.621 -5.029 14.493 1.00 90.62 168 SER A CA 1
ATOM 1298 C C . SER A 1 168 ? -18.285 -4.321 14.271 1.00 90.62 168 SER A C 1
ATOM 1300 O O . SER A 1 168 ? -17.896 -4.136 13.116 1.00 90.62 168 SER A O 1
ATOM 1302 N N . ALA A 1 169 ? -17.557 -4.000 15.346 1.00 91.44 169 ALA A N 1
ATOM 1303 C CA . ALA A 1 169 ? -16.244 -3.363 15.279 1.00 91.44 169 ALA A CA 1
ATOM 1304 C C . ALA A 1 169 ? -15.222 -4.220 14.523 1.00 91.44 169 ALA A C 1
ATOM 1306 O O . ALA A 1 169 ? -14.536 -3.711 13.638 1.00 91.44 169 ALA A O 1
ATOM 1307 N N . VAL A 1 170 ? -15.158 -5.526 14.814 1.00 90.38 170 VAL A N 1
ATOM 1308 C CA . VAL A 1 170 ? -14.259 -6.460 14.111 1.00 90.38 170 VAL A CA 1
ATOM 1309 C C . VAL A 1 170 ? -14.535 -6.445 12.608 1.00 90.38 170 VAL A C 1
ATOM 1311 O O . VAL A 1 170 ? -13.625 -6.200 11.816 1.00 90.38 170 VAL A O 1
ATOM 1314 N N . ARG A 1 171 ? -15.799 -6.632 12.202 1.00 90.38 171 ARG A N 1
ATOM 1315 C CA . ARG A 1 171 ? -16.175 -6.643 10.778 1.00 90.38 171 ARG A CA 1
ATOM 1316 C C . ARG A 1 171 ? -15.901 -5.312 10.083 1.00 90.38 171 ARG A C 1
ATOM 1318 O O . ARG A 1 171 ? -15.498 -5.314 8.923 1.00 90.38 171 ARG A O 1
ATOM 1325 N N . GLU A 1 172 ? -16.147 -4.185 10.748 1.00 92.88 172 GLU A N 1
ATOM 1326 C CA . GLU A 1 172 ? -15.878 -2.849 10.200 1.00 92.88 172 GLU A CA 1
ATOM 1327 C C . GLU A 1 172 ? -14.386 -2.642 9.930 1.00 92.88 172 GLU A C 1
ATOM 1329 O O . GLU A 1 172 ? -14.000 -2.247 8.826 1.00 92.88 172 GLU A O 1
ATOM 1334 N N . MET A 1 173 ? -13.551 -2.948 10.921 1.00 92.44 173 MET A N 1
ATOM 1335 C CA . MET A 1 173 ? -12.111 -2.732 10.849 1.00 92.44 173 MET A CA 1
ATOM 1336 C C . MET A 1 173 ? -11.444 -3.660 9.834 1.00 92.44 173 MET A C 1
ATOM 1338 O O . MET A 1 173 ? -10.653 -3.189 9.012 1.00 92.44 173 MET A O 1
ATOM 1342 N N . ASP A 1 174 ? -11.814 -4.944 9.817 1.00 91.69 174 ASP A N 1
ATOM 1343 C CA . ASP A 1 174 ? -11.281 -5.895 8.840 1.00 91.69 174 ASP A CA 1
ATOM 1344 C C . ASP A 1 174 ? -11.704 -5.529 7.413 1.00 91.69 174 ASP A C 1
ATOM 1346 O O . ASP A 1 174 ? -10.859 -5.512 6.520 1.00 91.69 174 ASP A O 1
ATOM 1350 N N . AR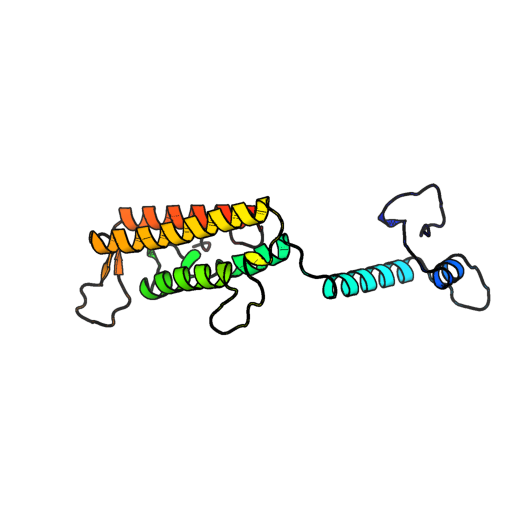G A 1 175 ? -12.958 -5.105 7.186 1.00 92.25 175 ARG A N 1
ATOM 1351 C CA . ARG A 1 175 ? -13.407 -4.641 5.858 1.00 92.25 175 ARG A CA 1
ATOM 1352 C C . ARG A 1 175 ? -12.565 -3.472 5.346 1.00 92.25 175 ARG A C 1
ATOM 1354 O O . ARG A 1 175 ? -12.189 -3.443 4.173 1.00 92.25 175 ARG A O 1
ATOM 1361 N N . ARG A 1 176 ? -12.265 -2.498 6.212 1.00 93.69 176 ARG A N 1
ATOM 1362 C CA . ARG A 1 176 ? -11.434 -1.334 5.859 1.00 93.69 176 ARG A CA 1
ATOM 1363 C C . ARG A 1 176 ? -9.988 -1.731 5.578 1.00 93.69 176 ARG A C 1
ATOM 1365 O O . ARG A 1 176 ? -9.422 -1.242 4.602 1.00 93.69 176 ARG A O 1
ATOM 1372 N N . ARG A 1 177 ? -9.411 -2.636 6.377 1.00 91.69 177 ARG A N 1
ATOM 1373 C CA . ARG A 1 177 ? -8.070 -3.194 6.133 1.00 91.69 177 ARG A CA 1
ATOM 1374 C C . ARG A 1 177 ? -8.009 -3.956 4.808 1.00 91.69 177 ARG A C 1
ATOM 1376 O O . ARG A 1 177 ? -7.113 -3.693 4.016 1.00 91.69 177 ARG A O 1
ATOM 1383 N N . SER A 1 178 ? -8.980 -4.820 4.509 1.00 91.25 178 SER A N 1
ATOM 1384 C CA . SER A 1 178 ? -9.025 -5.540 3.229 1.00 91.25 178 SER A CA 1
ATOM 1385 C C . SER A 1 178 ? -9.134 -4.583 2.039 1.00 91.25 178 SER A C 1
ATOM 1387 O O . SER A 1 178 ? -8.424 -4.747 1.052 1.00 91.25 178 SER A O 1
ATOM 1389 N N . ALA A 1 179 ? -9.960 -3.536 2.141 1.00 92.69 179 ALA A N 1
ATOM 1390 C CA . ALA A 1 179 ? -10.076 -2.524 1.090 1.00 92.69 179 ALA A CA 1
ATOM 1391 C C . ALA A 1 179 ? -8.788 -1.697 0.900 1.00 92.69 179 ALA A C 1
ATOM 1393 O O . ALA A 1 179 ? -8.500 -1.261 -0.215 1.00 92.69 179 ALA A O 1
ATOM 1394 N N . LEU A 1 180 ? -8.027 -1.463 1.974 1.00 93.81 180 LEU A N 1
ATOM 1395 C CA . LEU A 1 180 ? -6.705 -0.834 1.930 1.00 93.81 180 LEU A CA 1
ATOM 1396 C C . LEU A 1 180 ? -5.686 -1.736 1.219 1.00 93.81 180 LEU A C 1
ATOM 1398 O O . LEU A 1 180 ? -5.026 -1.279 0.288 1.00 93.81 180 LEU A O 1
ATOM 1402 N N . LEU A 1 181 ? -5.590 -3.007 1.619 1.00 91.88 181 LEU A N 1
ATOM 1403 C CA . LEU A 1 181 ? -4.646 -3.966 1.035 1.00 91.88 181 LEU A CA 1
ATOM 1404 C C . LEU A 1 181 ? -4.943 -4.234 -0.444 1.00 91.88 181 LEU A C 1
ATOM 1406 O O . LEU A 1 181 ? -4.023 -4.231 -1.255 1.00 91.88 181 LEU A O 1
ATOM 1410 N N . ALA A 1 182 ? -6.217 -4.366 -0.822 1.00 91.44 182 ALA A N 1
ATOM 1411 C CA . ALA A 1 182 ? -6.615 -4.529 -2.219 1.00 91.44 182 ALA A CA 1
ATOM 1412 C C . ALA A 1 182 ? -6.205 -3.325 -3.088 1.00 91.44 182 ALA A C 1
ATOM 1414 O O . ALA A 1 182 ? -5.711 -3.499 -4.200 1.00 91.44 182 ALA A O 1
ATOM 1415 N N . ALA A 1 183 ? -6.363 -2.099 -2.572 1.00 92.56 183 ALA A N 1
ATOM 1416 C CA . ALA A 1 183 ? -5.929 -0.893 -3.277 1.00 92.56 183 ALA A CA 1
ATOM 1417 C C . ALA A 1 183 ? -4.400 -0.829 -3.427 1.00 92.56 183 ALA A C 1
ATOM 1419 O O . ALA A 1 183 ? -3.905 -0.438 -4.480 1.00 92.56 183 ALA A O 1
ATOM 1420 N N . ALA A 1 184 ? -3.652 -1.248 -2.404 1.00 91.81 184 ALA A N 1
ATOM 1421 C CA . ALA A 1 184 ? -2.194 -1.304 -2.459 1.00 91.81 184 ALA A CA 1
ATOM 1422 C C . ALA A 1 184 ? -1.680 -2.384 -3.426 1.00 91.81 184 ALA A C 1
ATOM 1424 O O . ALA A 1 184 ? -0.752 -2.131 -4.195 1.00 91.81 184 ALA A O 1
ATOM 1425 N N . GLN A 1 185 ? -2.331 -3.549 -3.459 1.00 90.56 185 GLN A N 1
ATOM 1426 C CA . GLN A 1 185 ? -1.978 -4.642 -4.364 1.00 90.56 185 GLN A CA 1
ATOM 1427 C C . GLN A 1 185 ? -2.211 -4.291 -5.843 1.00 90.56 185 GLN A C 1
ATOM 1429 O O . GLN A 1 185 ? -1.486 -4.771 -6.711 1.00 90.56 185 GLN A O 1
ATOM 1434 N N . ALA A 1 186 ? -3.178 -3.413 -6.135 1.00 89.69 186 ALA A N 1
ATOM 1435 C CA . ALA A 1 186 ? -3.407 -2.899 -7.486 1.00 89.69 186 ALA A CA 1
ATOM 1436 C C . ALA A 1 186 ? -2.241 -2.040 -8.020 1.00 89.69 186 ALA A C 1
ATOM 1438 O O . ALA A 1 186 ? -2.108 -1.892 -9.232 1.00 89.69 186 ALA A O 1
ATOM 1439 N N . ILE A 1 187 ? -1.406 -1.481 -7.134 1.00 87.88 187 ILE A N 1
ATOM 1440 C CA . ILE A 1 187 ? -0.210 -0.703 -7.498 1.00 87.88 187 ILE A CA 1
ATOM 1441 C C . ILE A 1 187 ? 1.024 -1.605 -7.555 1.00 87.88 187 ILE A C 1
ATOM 1443 O O . ILE A 1 187 ? 1.827 -1.505 -8.478 1.00 87.88 187 ILE A O 1
ATOM 1447 N N . SER A 1 188 ? 1.188 -2.475 -6.558 1.00 85.06 188 SER A N 1
ATOM 1448 C CA . SER A 1 188 ? 2.331 -3.377 -6.459 1.00 85.06 188 SER A CA 1
ATOM 1449 C C . SER A 1 188 ? 1.881 -4.754 -5.998 1.00 85.06 188 SER A C 1
ATOM 1451 O O . SER A 1 188 ? 1.415 -4.926 -4.872 1.00 85.06 188 SER A O 1
ATOM 1453 N N . SER A 1 189 ? 2.099 -5.765 -6.841 1.00 80.62 189 SER A N 1
ATOM 1454 C CA . SER A 1 189 ? 1.802 -7.164 -6.515 1.00 80.62 189 SER A CA 1
ATOM 1455 C C . SER A 1 189 ? 2.655 -7.716 -5.370 1.00 80.62 189 SER A C 1
ATOM 1457 O O . SER A 1 189 ? 2.343 -8.783 -4.847 1.00 80.62 189 SER A O 1
ATOM 1459 N N . ALA A 1 190 ? 3.730 -7.014 -4.989 1.00 75.75 190 ALA A N 1
ATOM 1460 C CA . ALA A 1 190 ? 4.535 -7.350 -3.820 1.00 75.75 190 ALA A CA 1
ATOM 1461 C C . ALA A 1 190 ? 3.793 -7.063 -2.504 1.00 75.75 190 ALA A C 1
ATOM 1463 O O . ALA A 1 190 ? 4.147 -7.632 -1.474 1.00 75.75 190 ALA A O 1
ATOM 1464 N N . VAL A 1 191 ? 2.757 -6.212 -2.527 1.00 76.50 191 VAL A N 1
ATOM 1465 C CA . VAL A 1 191 ? 1.916 -5.982 -1.354 1.00 76.50 191 VAL A CA 1
ATOM 1466 C C . VAL A 1 191 ? 0.964 -7.168 -1.179 1.00 76.50 191 VAL A C 1
ATOM 1468 O O . VAL A 1 191 ? 0.252 -7.540 -2.118 1.00 76.50 191 VAL A O 1
ATOM 1471 N N . PRO A 1 192 ? 0.893 -7.757 0.020 1.00 70.81 192 PRO A N 1
ATOM 1472 C CA . PRO A 1 192 ? -0.016 -8.860 0.277 1.0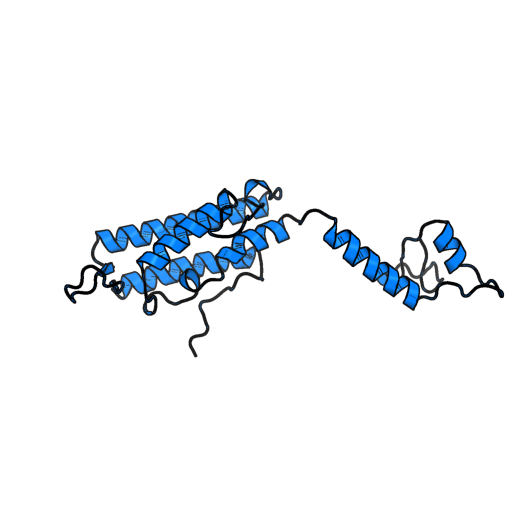0 70.81 192 PRO A CA 1
ATOM 1473 C C . PRO A 1 192 ? -1.484 -8.438 0.166 1.00 70.81 192 PRO A C 1
ATOM 1475 O O . PRO A 1 192 ? -1.921 -7.493 0.819 1.00 70.81 192 PRO A O 1
ATOM 1478 N N . GLY A 1 193 ? -2.261 -9.175 -0.628 1.00 70.31 193 GLY A N 1
ATOM 1479 C CA . GLY A 1 193 ? -3.681 -8.887 -0.873 1.00 70.31 193 GLY A CA 1
ATOM 1480 C C . GLY A 1 193 ? -4.654 -9.358 0.207 1.00 70.31 193 GLY A C 1
ATOM 1481 O O . GLY A 1 193 ? -5.850 -9.097 0.116 1.00 70.31 193 GLY A O 1
ATOM 1482 N N . HIS A 1 194 ? -4.171 -10.101 1.199 1.00 71.19 194 HIS A N 1
ATOM 1483 C CA . HIS A 1 194 ? -4.994 -10.762 2.205 1.00 71.19 194 HIS A CA 1
ATOM 1484 C C . HIS A 1 194 ? -4.293 -10.784 3.566 1.00 71.19 194 HIS A C 1
ATOM 1486 O O . HIS A 1 194 ? -3.071 -10.607 3.679 1.00 71.19 194 HIS A O 1
ATOM 1492 N N . PHE A 1 195 ? -5.096 -11.006 4.608 1.00 77.25 195 PHE A N 1
ATOM 1493 C CA . PHE A 1 195 ? -4.606 -11.334 5.943 1.00 77.25 195 PHE A CA 1
ATOM 1494 C C . PHE A 1 195 ? -3.697 -12.572 5.896 1.00 77.25 195 PHE A C 1
ATOM 1496 O O . PHE A 1 195 ? -3.658 -13.282 4.890 1.00 77.25 195 PHE A O 1
ATOM 1503 N N . TYR A 1 196 ? -2.931 -12.825 6.957 1.00 69.88 196 TYR A N 1
ATOM 1504 C CA . TYR A 1 196 ? -2.229 -14.102 7.077 1.00 69.88 196 TYR A CA 1
ATOM 1505 C C . TYR A 1 196 ? -3.226 -15.248 6.878 1.00 69.88 196 TYR A C 1
ATOM 1507 O O . TYR A 1 196 ? -4.340 -15.184 7.403 1.00 69.88 196 TYR A O 1
ATOM 1515 N N . ASN A 1 197 ? -2.831 -16.268 6.107 1.00 52.59 197 ASN A N 1
ATOM 1516 C CA . ASN A 1 197 ? -3.566 -17.527 6.076 1.00 52.59 197 ASN A CA 1
ATOM 1517 C C . ASN A 1 197 ? -3.546 -18.063 7.505 1.00 52.59 197 ASN A C 1
ATOM 1519 O O . ASN A 1 197 ? -2.503 -18.471 8.012 1.00 52.59 197 ASN A O 1
ATOM 1523 N N . LEU A 1 198 ? -4.682 -17.946 8.177 1.00 46.56 198 LEU A N 1
ATOM 1524 C CA . LEU A 1 198 ? -4.924 -18.638 9.425 1.00 46.56 198 LEU A CA 1
ATOM 1525 C C . LEU A 1 198 ? -5.462 -20.004 9.024 1.00 46.56 198 LEU A C 1
ATOM 1527 O O . LEU A 1 198 ? -6.677 -20.181 8.932 1.00 46.56 198 LEU A O 1
ATOM 1531 N N . ASP A 1 199 ? -4.536 -20.894 8.680 1.00 37.56 199 ASP A N 1
ATOM 1532 C CA . ASP A 1 199 ? -4.805 -22.331 8.673 1.00 37.56 199 ASP A CA 1
ATOM 1533 C C . ASP A 1 199 ? -5.013 -22.817 10.119 1.00 37.56 199 ASP A C 1
ATOM 1535 O O . ASP A 1 199 ? -4.258 -22.362 11.017 1.00 37.56 199 ASP A O 1
#

Radius of gyration: 26.29 Å; chains: 1; bounding box: 65×36×78 Å

pLDDT: mean 83.98, std 11.22, range [37.56, 95.88]

Sequence (199 aa):
MAHLDRDSSNSSRDNLVYLCLDHHDQYDSRTSQAKGLNIDEVKQYRSQLQRYVAKALPPSDAEIAGALLASLDRPAFRTPFKQESSLPRFRMAIAETIAAINGGKSPGEASLLSKSDVHDRAIRLALDTILEKLVALRSSFDDLQRNGEIKPCGCQDPDCPVFMLSDSAVREMDRRRSALLAAAQAISSAVPGHFYNLD

Organism: NCBI:txid410659